Protein AF-A0A8J5WWV2-F1 (afdb_monomer_lite)

Secondary structure (DSSP, 8-state):
--SSHHHHHHHHHHHHHHHHHHHHHHTTHHHHHHHHHHHT-SSHHHHHHHHHHHHHHHHHHHHHHHHHHHHHHHHHTT--HHHHHHHHHHHHHHHHHHHHHHHHHHHHHHHHHHHHHHHHH-HHHHHHHHHHHHHHHHHHHHHHHHHTTTSTTHHHHHHHHHHHHHHHHHHHHHHHSSHHHHHHHHHHHHHHHHHHHHHHHHHHHHHHHHHTT-SS-SS-B-HHHHHHHHHHHTTTS-HHHHHHHHHHSPB-TTS-B-HHHHHHHHHHHTT-

Radius of gyration: 39.55 Å; chains: 1; bounding box: 89×41×116 Å

Sequence (272 aa):
MGSGDGMKELIEKLAAKIDDLKTSLDKLAPLARVAEQLATLPSEVVALQSSAFENQEQGFLQEMSQKDEKIKSIVSMGFPEDEAKMAITREEEEVKNAKVEHDRKEQLCNISQALVVLASASSVTKERKEFLKLVNKEIELYNTMLEKEGTKDEEEARRAYMAAREESDHAAKVVAGEKVSSALIERVDAMLHKLEKEIDDVDARIGNRWQLLDSDRDGKVTPEEVATSANYLKDTTGKDGVQELISNLSEDKEGKILVEVLVDSIYASETA

pLDDT: mean 71.09, std 13.38, range [38.66, 93.5]

InterPro domains:
  IPR002048 EF-hand domain [PS50222] (201-236)
  IPR015940 Ubiquitin-associated domain [PS50030] (66-98)
  IPR018247 EF-Hand 1, calcium-binding site [PS00018] (214-226)
  IPR044202 LETM1/MDM38-like [PTHR14009] (28-259)

Foldseek 3Di:
DPDPPVVVVVVVVVVVVVVVVVVVVVVCVVVVVVVVVVVPPPPVVVVVVVVVVVVVVVVVVVVVVVLVVQLVVVVVVVDDSVVSVVVVVVVVVVVVVVVVVVVVVVVVVVVVVVVVVCVVVPVCVVVVVVVVVVVVVLVVLVVQLVVCPPHPCNVVSVVVSVVVVVVVVVVCVVPPPDPVVVVVVVVVVVVVVVVVVVVVVVCVVCVVVVCQQVVVPPVFGALVSLVVSLVVCCVPDPPVVSVVVSVPFDADPVRTGDPVSVVVVVVVVVVD

Structure (mmCIF, N/CA/C/O backbone):
data_AF-A0A8J5WWV2-F1
#
_entry.id   AF-A0A8J5WWV2-F1
#
loop_
_atom_site.group_PDB
_atom_site.id
_atom_site.type_symbol
_atom_site.label_atom_id
_atom_site.label_alt_id
_atom_site.label_comp_id
_atom_site.label_asym_id
_atom_site.label_entity_id
_atom_site.label_seq_id
_atom_site.pdbx_PDB_ins_code
_atom_site.Cartn_x
_atom_site.Cartn_y
_atom_site.Cartn_z
_atom_site.occupancy
_atom_site.B_iso_or_equiv
_atom_site.auth_seq_id
_atom_site.auth_comp_id
_atom_site.auth_asym_id
_atom_site.auth_atom_id
_atom_site.pdbx_PDB_model_num
ATOM 1 N N . MET A 1 1 ? 1.537 -19.626 66.272 1.00 47.84 1 MET A N 1
ATOM 2 C CA . MET A 1 1 ? 2.803 -19.200 65.632 1.00 47.84 1 MET A CA 1
ATOM 3 C C . MET A 1 1 ? 2.718 -19.637 64.178 1.00 47.84 1 MET A C 1
ATOM 5 O O . MET A 1 1 ? 2.608 -20.832 63.971 1.00 47.84 1 MET A O 1
ATOM 9 N N . GLY A 1 2 ? 2.621 -18.735 63.196 1.00 52.44 2 GLY A N 1
ATOM 10 C CA . GLY A 1 2 ? 2.475 -19.189 61.798 1.00 52.44 2 GLY A CA 1
ATOM 11 C C . GLY A 1 2 ? 2.139 -18.143 60.733 1.00 52.44 2 GLY A C 1
ATOM 12 O O . GLY A 1 2 ? 2.134 -18.482 59.562 1.00 52.44 2 GLY A O 1
ATOM 13 N N . SER A 1 3 ? 1.885 -16.879 61.094 1.00 53.53 3 SER A N 1
ATOM 14 C CA . SER A 1 3 ? 1.546 -15.841 60.099 1.00 53.53 3 SER A CA 1
ATOM 15 C C . SER A 1 3 ? 2.720 -14.929 59.712 1.00 53.53 3 SER A C 1
ATOM 17 O O . SER A 1 3 ? 2.608 -14.166 58.761 1.00 53.53 3 SER A O 1
ATOM 19 N N . GLY A 1 4 ? 3.838 -14.985 60.447 1.00 54.53 4 GLY A N 1
ATOM 20 C CA . GLY A 1 4 ? 5.002 -14.116 60.222 1.00 54.53 4 GLY A CA 1
ATOM 21 C C . GLY A 1 4 ? 6.045 -14.675 59.251 1.00 54.53 4 GLY A C 1
ATOM 22 O O . GLY A 1 4 ? 6.832 -13.903 58.714 1.00 54.53 4 GLY A O 1
ATOM 23 N N . ASP A 1 5 ? 6.047 -15.989 59.010 1.00 58.38 5 ASP A N 1
ATOM 24 C CA . ASP A 1 5 ? 7.075 -16.659 58.198 1.00 58.38 5 ASP A CA 1
ATOM 25 C C . ASP A 1 5 ? 6.811 -16.511 56.694 1.00 58.38 5 ASP A C 1
ATOM 27 O O . ASP A 1 5 ? 7.701 -16.125 55.942 1.00 58.38 5 ASP A O 1
ATOM 31 N N . GLY A 1 6 ? 5.556 -16.676 56.259 1.00 69.00 6 GLY A N 1
ATOM 32 C CA . GLY A 1 6 ? 5.190 -16.507 54.847 1.00 69.00 6 GLY A CA 1
ATOM 33 C C . GLY A 1 6 ? 5.360 -15.070 54.339 1.00 69.00 6 GLY A C 1
ATOM 34 O O . GLY A 1 6 ? 5.701 -14.855 53.179 1.00 69.00 6 GLY A O 1
ATOM 35 N N . MET A 1 7 ? 5.185 -14.068 55.210 1.00 67.31 7 MET A N 1
ATOM 36 C CA . MET A 1 7 ? 5.410 -12.667 54.840 1.00 67.31 7 MET A CA 1
ATOM 37 C C . MET A 1 7 ? 6.904 -12.344 54.707 1.00 67.31 7 MET A C 1
ATOM 39 O O . MET A 1 7 ? 7.281 -11.595 53.810 1.00 67.31 7 MET A O 1
ATOM 43 N N . LYS A 1 8 ? 7.762 -12.949 55.541 1.00 74.31 8 LYS A N 1
ATOM 44 C CA . LYS A 1 8 ? 9.220 -12.837 55.395 1.00 74.31 8 LYS A CA 1
ATOM 45 C C . LYS A 1 8 ? 9.707 -13.487 54.103 1.00 74.31 8 LYS A C 1
ATOM 47 O O . LYS A 1 8 ? 10.479 -12.866 53.383 1.00 74.31 8 LYS A O 1
ATOM 52 N N . GLU A 1 9 ? 9.181 -14.660 53.763 1.00 81.94 9 GLU A N 1
ATOM 53 C CA . GLU A 1 9 ? 9.542 -15.366 52.529 1.00 81.94 9 GLU A CA 1
ATOM 54 C C . GLU A 1 9 ? 9.137 -14.582 51.266 1.00 81.94 9 GLU A C 1
ATOM 56 O O . GLU A 1 9 ? 9.873 -14.544 50.279 1.00 81.94 9 GLU A O 1
ATOM 61 N N . LEU A 1 10 ? 7.984 -13.904 51.291 1.00 82.00 10 LEU A N 1
ATOM 62 C CA . LEU A 1 10 ? 7.564 -13.031 50.192 1.00 82.00 10 LEU A CA 1
ATOM 63 C C . LEU A 1 10 ? 8.450 -11.790 50.062 1.00 82.00 10 LEU A C 1
ATOM 65 O O . LEU A 1 10 ? 8.790 -11.415 48.942 1.00 82.00 10 LEU A O 1
ATOM 69 N N . ILE A 1 11 ? 8.844 -11.175 51.180 1.00 82.44 11 ILE A N 1
ATOM 70 C CA . ILE A 1 11 ? 9.753 -10.020 51.183 1.00 82.44 11 ILE A CA 1
ATOM 71 C C . ILE A 1 11 ? 11.127 -10.422 50.636 1.00 82.44 11 ILE A C 1
ATOM 73 O O . ILE A 1 11 ? 11.695 -9.700 49.820 1.00 82.44 11 ILE A O 1
ATOM 77 N N . GLU A 1 12 ? 11.629 -11.597 51.013 1.00 86.94 12 GLU A N 1
ATOM 78 C CA . GLU A 1 12 ? 12.922 -12.111 50.558 1.00 86.94 12 GLU A CA 1
ATOM 79 C C . GLU A 1 12 ? 12.909 -12.460 49.060 1.00 86.94 12 GLU A C 1
ATOM 81 O O . GLU A 1 12 ? 13.817 -12.082 48.319 1.00 86.94 12 GLU A O 1
ATOM 86 N N . LYS A 1 13 ? 11.818 -13.060 48.560 1.00 87.00 13 LYS A N 1
ATOM 87 C CA . LYS A 1 13 ? 11.616 -13.290 47.116 1.00 87.00 13 LYS A CA 1
ATOM 88 C C . LYS A 1 13 ? 11.481 -11.991 46.322 1.00 87.00 13 LYS A C 1
ATOM 90 O O . LYS A 1 13 ? 11.915 -11.934 45.170 1.00 87.00 13 LYS A O 1
ATOM 95 N N . LEU A 1 14 ? 10.864 -10.960 46.902 1.00 85.00 14 LEU A N 1
ATOM 96 C CA . LEU A 1 14 ? 10.741 -9.656 46.254 1.00 85.00 14 LEU A CA 1
ATOM 97 C C . LEU A 1 14 ? 12.103 -8.956 46.176 1.00 85.00 14 LEU A C 1
ATOM 99 O O . LEU A 1 14 ? 12.444 -8.421 45.124 1.00 85.00 14 LEU A O 1
ATOM 103 N N . ALA A 1 15 ? 12.890 -9.016 47.253 1.00 86.50 15 ALA A N 1
ATOM 104 C CA . ALA A 1 15 ? 14.244 -8.473 47.300 1.00 86.50 15 ALA A CA 1
ATOM 105 C C . ALA A 1 15 ? 15.149 -9.136 46.249 1.00 86.50 15 ALA A C 1
ATOM 107 O O . ALA A 1 15 ? 15.772 -8.435 45.456 1.00 86.50 15 ALA A O 1
ATOM 108 N N . ALA A 1 16 ? 15.110 -10.469 46.144 1.00 88.31 16 ALA A N 1
ATOM 109 C CA . ALA A 1 16 ? 15.873 -11.206 45.136 1.00 88.31 16 ALA A CA 1
ATOM 110 C C . ALA A 1 16 ? 15.508 -10.798 43.695 1.00 88.31 16 ALA A C 1
ATOM 112 O O . ALA A 1 16 ? 16.384 -10.621 42.852 1.00 88.31 16 ALA A O 1
ATOM 113 N N . LYS A 1 17 ? 14.216 -10.583 43.404 1.00 88.25 17 LYS A N 1
ATOM 114 C CA . LYS A 1 17 ? 13.772 -10.110 42.080 1.00 88.25 17 LYS A CA 1
ATOM 115 C C . LYS A 1 17 ? 14.196 -8.673 41.779 1.00 88.25 17 LYS A C 1
ATOM 117 O O . LYS A 1 17 ? 14.433 -8.347 40.618 1.00 88.25 17 LYS A O 1
ATOM 122 N N . ILE A 1 18 ? 14.259 -7.813 42.794 1.00 87.56 18 ILE A N 1
ATOM 123 C CA . ILE A 1 18 ? 14.733 -6.432 42.646 1.00 87.56 18 ILE A CA 1
ATOM 124 C C . ILE A 1 18 ? 16.229 -6.424 42.327 1.00 87.56 18 ILE A C 1
ATOM 126 O O . ILE A 1 18 ? 16.643 -5.692 41.428 1.00 87.56 18 ILE A O 1
ATOM 130 N N . ASP A 1 19 ? 17.018 -7.272 42.987 1.00 87.50 19 ASP A N 1
ATOM 131 C CA . ASP A 1 19 ? 18.447 -7.407 42.697 1.00 87.50 19 ASP A CA 1
ATOM 132 C C . ASP A 1 19 ? 18.695 -7.979 41.291 1.00 87.50 19 ASP A C 1
ATOM 134 O O . ASP A 1 19 ? 19.521 -7.443 40.550 1.00 87.50 19 ASP A O 1
ATOM 138 N N . ASP A 1 20 ? 17.920 -8.972 40.848 1.00 87.69 20 ASP A N 1
ATOM 139 C CA . ASP A 1 20 ? 17.993 -9.504 39.475 1.00 87.69 20 ASP A CA 1
ATOM 140 C C . ASP A 1 20 ? 17.631 -8.450 38.413 1.00 87.69 20 ASP A C 1
ATOM 142 O O . ASP A 1 20 ? 18.279 -8.348 37.361 1.00 87.69 20 ASP A O 1
ATOM 146 N N . LEU A 1 21 ? 16.619 -7.622 38.691 1.00 78.69 21 LEU A N 1
ATOM 147 C CA . LEU A 1 21 ? 16.234 -6.505 37.827 1.00 78.69 21 LEU A CA 1
ATOM 148 C C . LEU A 1 21 ? 17.318 -5.431 37.775 1.00 78.69 21 LEU A C 1
ATOM 150 O O . LEU A 1 21 ? 17.626 -4.933 36.693 1.00 78.69 21 LEU A O 1
ATOM 154 N N . LYS A 1 22 ? 17.933 -5.105 38.913 1.00 82.19 22 LYS A N 1
ATOM 155 C CA . LYS A 1 22 ? 19.034 -4.141 38.993 1.00 82.19 22 LYS A CA 1
ATOM 156 C C . LYS A 1 22 ? 20.255 -4.632 38.217 1.00 82.19 22 LYS A C 1
ATOM 158 O O . LYS A 1 22 ? 20.802 -3.898 37.403 1.00 82.19 22 LYS A O 1
ATOM 163 N N . THR A 1 23 ? 20.585 -5.913 38.353 1.00 80.19 23 THR A N 1
ATOM 164 C CA . THR A 1 23 ? 21.673 -6.555 37.603 1.00 80.19 23 THR A CA 1
ATOM 165 C C . THR A 1 23 ? 21.387 -6.583 36.096 1.00 80.19 23 THR A C 1
ATOM 167 O O . THR A 1 23 ? 22.294 -6.450 35.277 1.00 80.19 23 THR A O 1
ATOM 170 N N . SER A 1 24 ? 20.121 -6.738 35.702 1.00 73.44 24 SER A N 1
ATOM 171 C CA . SER A 1 24 ? 19.700 -6.672 34.295 1.00 73.44 24 SER A CA 1
ATOM 172 C C . SER A 1 24 ? 19.711 -5.242 33.744 1.00 73.44 24 SER A C 1
ATOM 174 O O . SER A 1 24 ? 20.022 -5.048 32.571 1.00 73.44 24 SER A O 1
ATOM 176 N N . LEU A 1 25 ? 19.435 -4.241 34.582 1.00 75.75 25 LEU A N 1
ATOM 177 C CA . LEU A 1 25 ? 19.526 -2.824 34.234 1.00 75.75 25 LEU A CA 1
ATOM 178 C C . LEU A 1 25 ? 20.986 -2.374 34.069 1.00 75.75 25 LEU A C 1
ATOM 180 O O . LEU A 1 25 ? 21.306 -1.686 33.103 1.00 75.75 25 LEU A O 1
ATOM 184 N N . ASP A 1 26 ? 21.889 -2.840 34.933 1.00 76.06 26 ASP A N 1
ATOM 185 C CA . ASP A 1 26 ? 23.327 -2.562 34.825 1.00 76.06 26 ASP A CA 1
ATOM 186 C C . ASP A 1 26 ? 23.938 -3.186 33.554 1.00 76.06 26 ASP A C 1
ATOM 188 O O . ASP A 1 26 ? 24.829 -2.606 32.934 1.00 76.06 26 ASP A O 1
ATOM 192 N N . LYS A 1 27 ? 23.397 -4.318 33.079 1.00 72.81 27 LYS A N 1
ATOM 193 C CA . LYS A 1 27 ? 23.758 -4.916 31.776 1.00 72.81 27 LYS A CA 1
ATOM 194 C C . LYS A 1 27 ? 23.308 -4.082 30.569 1.00 72.81 27 LYS A C 1
ATOM 196 O O . LYS A 1 27 ? 23.820 -4.300 29.473 1.00 72.81 27 LYS A O 1
ATOM 201 N N . LEU A 1 28 ? 22.387 -3.132 30.751 1.00 64.56 28 LEU A N 1
ATOM 202 C CA . LEU A 1 28 ? 21.921 -2.204 29.711 1.00 64.56 28 LEU A CA 1
ATOM 203 C C . LEU A 1 28 ? 22.657 -0.853 29.738 1.00 64.56 28 LEU A C 1
ATOM 205 O O . LEU A 1 28 ? 22.535 -0.083 28.788 1.00 64.56 28 LEU A O 1
ATOM 209 N N . ALA A 1 29 ? 23.489 -0.586 30.753 1.00 66.62 29 ALA A N 1
ATOM 210 C CA . ALA A 1 29 ? 24.370 0.584 30.813 1.00 66.62 29 ALA A CA 1
ATOM 211 C C . ALA A 1 29 ? 25.202 0.856 29.533 1.00 66.62 29 ALA A C 1
ATOM 213 O O . ALA A 1 29 ? 25.327 2.026 29.158 1.00 66.62 29 ALA A O 1
ATOM 214 N N . PRO A 1 30 ? 25.741 -0.146 28.800 1.00 62.44 30 PRO A N 1
ATOM 215 C CA . PRO A 1 30 ? 26.469 0.124 27.557 1.00 62.44 30 PRO A CA 1
ATOM 216 C C . PRO A 1 30 ? 25.610 0.741 26.438 1.00 62.44 30 PRO A C 1
ATOM 218 O O . PRO A 1 30 ? 26.166 1.426 25.583 1.00 62.44 30 PRO A O 1
ATOM 221 N N . LEU A 1 31 ? 24.277 0.588 26.448 1.00 52.31 31 LEU A N 1
ATOM 222 C CA . LEU A 1 31 ? 23.396 1.190 25.431 1.00 52.31 31 LEU A CA 1
ATOM 223 C C . LEU A 1 31 ? 23.279 2.713 25.571 1.00 52.31 31 LEU A C 1
ATOM 225 O O . LEU A 1 31 ? 23.144 3.405 24.566 1.00 52.31 31 LEU A O 1
ATOM 229 N N . ALA A 1 32 ? 23.395 3.249 26.790 1.00 59.84 32 ALA A N 1
ATOM 230 C CA . ALA A 1 32 ? 23.425 4.696 27.014 1.00 59.84 32 ALA A CA 1
ATOM 231 C C . ALA A 1 32 ? 24.688 5.334 26.407 1.00 59.84 32 ALA A C 1
ATOM 233 O O . ALA A 1 32 ? 24.625 6.411 25.821 1.00 59.84 32 ALA A O 1
ATOM 234 N N . ARG A 1 33 ? 25.818 4.616 26.461 1.00 57.44 33 ARG A N 1
ATOM 235 C CA . ARG A 1 33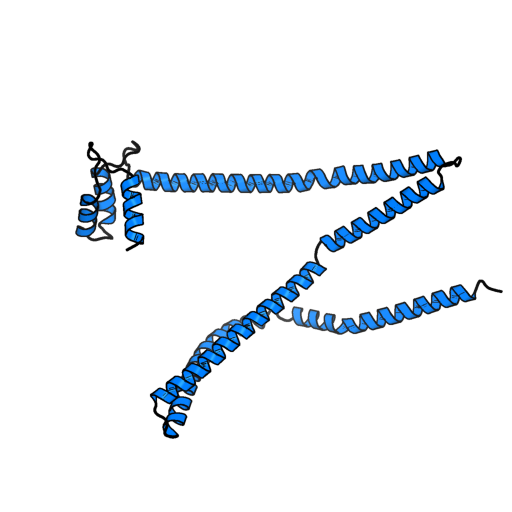 ? 27.088 5.031 25.849 1.00 57.44 33 ARG A CA 1
ATOM 236 C C . ARG A 1 33 ? 27.024 5.032 24.319 1.00 57.44 33 ARG A C 1
ATOM 238 O O . ARG A 1 33 ? 27.551 5.943 23.693 1.00 57.44 33 ARG A O 1
ATOM 245 N N . VAL A 1 34 ? 26.330 4.056 23.726 1.00 58.75 34 VAL A N 1
ATOM 246 C CA . VAL A 1 34 ? 26.085 4.000 22.272 1.00 58.75 34 VAL A CA 1
ATOM 247 C C . VAL A 1 34 ? 25.150 5.132 21.824 1.00 58.75 34 VAL A C 1
ATOM 249 O O . VAL A 1 34 ? 25.379 5.732 20.778 1.00 58.75 34 VAL A O 1
ATOM 252 N N . ALA A 1 35 ? 24.144 5.487 22.631 1.00 55.88 35 ALA A N 1
ATOM 253 C CA . ALA A 1 35 ? 23.255 6.617 22.351 1.00 55.88 35 ALA A CA 1
ATOM 254 C C . ALA A 1 35 ? 23.979 7.980 22.411 1.00 55.88 35 ALA A C 1
ATOM 256 O O . ALA A 1 35 ? 23.711 8.853 21.589 1.00 55.88 35 ALA A O 1
ATOM 257 N N . GLU A 1 36 ? 24.931 8.151 23.334 1.00 58.69 36 GLU A N 1
ATOM 258 C CA . GLU A 1 36 ? 25.749 9.368 23.452 1.00 58.69 36 GLU A CA 1
ATOM 259 C C . GLU A 1 36 ? 26.777 9.496 22.308 1.00 58.69 36 GLU A C 1
ATOM 261 O O . GLU A 1 36 ? 26.986 10.590 21.782 1.00 58.69 36 GLU A O 1
ATOM 266 N N . GLN A 1 37 ? 27.337 8.370 21.843 1.00 57.78 37 GLN A N 1
ATOM 267 C CA . GLN A 1 37 ? 28.206 8.314 20.657 1.00 57.78 37 GLN A CA 1
ATOM 268 C C . GLN A 1 37 ? 27.445 8.571 19.343 1.00 57.78 37 GLN A C 1
ATOM 270 O O . GLN A 1 37 ? 27.988 9.190 18.431 1.00 57.78 37 GLN A O 1
ATOM 275 N N . LEU A 1 38 ? 26.173 8.168 19.244 1.00 52.22 38 LEU A N 1
ATOM 276 C CA . LEU A 1 38 ? 25.317 8.467 18.086 1.00 52.22 38 LEU A CA 1
ATOM 277 C C . LEU A 1 38 ? 24.902 9.947 18.010 1.00 52.22 38 LEU A C 1
ATOM 279 O O . LEU A 1 38 ? 24.668 10.458 16.917 1.00 52.22 38 LEU A O 1
ATOM 283 N N . ALA A 1 39 ? 24.855 10.656 19.143 1.00 55.38 39 ALA A N 1
ATOM 284 C CA . ALA A 1 39 ? 24.520 12.081 19.197 1.00 55.38 39 ALA A CA 1
ATOM 285 C C . ALA A 1 39 ? 25.677 13.012 18.770 1.00 55.38 39 ALA A C 1
ATOM 287 O O . ALA A 1 39 ? 25.442 14.183 18.474 1.00 55.38 39 ALA A O 1
ATOM 288 N N . THR A 1 40 ? 26.918 12.509 18.712 1.00 54.38 40 THR A N 1
ATOM 289 C CA . THR A 1 40 ? 28.125 13.284 18.354 1.00 54.38 40 THR A CA 1
ATOM 290 C C . THR A 1 40 ? 28.546 13.164 16.881 1.00 54.38 40 THR A C 1
ATOM 292 O O . THR A 1 40 ? 29.473 13.848 16.455 1.00 54.38 40 THR A O 1
ATOM 295 N N . LEU A 1 41 ? 27.840 12.363 16.074 1.00 51.53 41 LEU A N 1
ATOM 296 C CA . LEU A 1 41 ? 28.169 12.074 14.670 1.00 51.53 41 LEU A CA 1
ATOM 297 C C . LEU A 1 41 ? 27.586 12.991 13.546 1.00 51.53 41 LEU A C 1
ATOM 299 O O . LEU A 1 41 ? 27.521 12.521 12.411 1.00 51.53 41 LEU A O 1
ATOM 303 N N . PRO A 1 42 ? 27.198 14.278 13.724 1.00 55.50 42 PRO A N 1
ATOM 304 C CA . PRO A 1 42 ? 26.762 15.092 12.571 1.00 55.50 42 PRO A CA 1
ATOM 305 C C . PRO A 1 42 ? 27.876 15.683 11.682 1.00 55.50 42 PRO A C 1
ATOM 307 O O . PRO A 1 42 ? 27.597 16.039 10.540 1.00 55.50 42 PRO A O 1
ATOM 310 N N . SER A 1 43 ? 29.118 15.836 12.164 1.00 46.94 43 SER A N 1
ATOM 311 C CA . SER A 1 43 ? 30.159 16.618 11.457 1.00 46.94 43 SER A CA 1
ATOM 312 C C . SER A 1 43 ? 31.227 15.807 10.706 1.00 46.94 43 SER A C 1
ATOM 314 O O . SER A 1 43 ? 31.878 16.358 9.823 1.00 46.94 43 SER A O 1
ATOM 316 N N . GLU A 1 44 ? 31.396 14.510 10.981 1.00 51.06 44 GLU A N 1
ATOM 317 C CA . GLU A 1 44 ? 32.352 13.648 10.249 1.00 51.06 44 GLU A CA 1
ATOM 318 C C . GLU A 1 44 ? 31.768 13.052 8.959 1.00 51.06 44 GLU A C 1
ATOM 320 O O . GLU A 1 44 ? 32.501 12.789 8.005 1.00 51.06 44 GLU A O 1
ATOM 325 N N . VAL A 1 45 ? 30.444 12.899 8.880 1.00 51.56 45 VAL A N 1
ATOM 326 C CA . VAL A 1 45 ? 29.771 12.251 7.739 1.00 51.56 45 VAL A CA 1
ATOM 327 C C . VAL A 1 45 ? 29.883 13.088 6.457 1.00 51.56 45 VAL A C 1
ATOM 329 O O . VAL A 1 45 ? 30.014 12.536 5.369 1.00 51.56 45 VAL A O 1
ATOM 332 N N . VAL A 1 46 ? 29.931 14.420 6.575 1.00 47.25 46 VAL A N 1
ATOM 333 C CA . VAL A 1 46 ? 30.076 15.328 5.422 1.00 47.25 46 VAL A CA 1
ATOM 334 C C . VAL A 1 46 ? 31.524 15.381 4.910 1.00 47.25 46 VAL A C 1
ATOM 336 O O . VAL A 1 46 ? 31.744 15.511 3.709 1.00 47.25 46 VAL A O 1
ATOM 339 N N . ALA A 1 47 ? 32.524 15.215 5.783 1.00 48.84 47 ALA A N 1
ATOM 340 C CA . ALA A 1 47 ? 33.935 15.184 5.381 1.00 48.84 47 ALA A CA 1
ATOM 341 C C . ALA A 1 47 ? 34.333 13.853 4.709 1.00 48.84 47 ALA A C 1
ATOM 343 O O . ALA A 1 47 ? 35.178 13.839 3.814 1.00 48.84 47 ALA A O 1
ATOM 344 N N . LEU A 1 48 ? 33.691 12.743 5.095 1.00 48.31 48 LEU A N 1
ATOM 345 C CA . LEU A 1 48 ? 33.911 11.421 4.496 1.00 48.31 48 LEU A CA 1
ATOM 346 C C . LEU A 1 48 ? 33.357 11.298 3.071 1.00 48.31 48 LEU A C 1
ATOM 348 O O . LEU A 1 48 ? 33.854 10.497 2.285 1.00 48.31 48 LEU A O 1
ATOM 352 N N . GLN A 1 49 ? 32.354 12.098 2.709 1.00 45.62 49 GLN A N 1
ATOM 353 C CA . GLN A 1 49 ? 31.711 11.998 1.399 1.00 45.62 49 GLN A CA 1
ATOM 354 C C . GLN A 1 49 ? 32.556 12.627 0.278 1.00 45.62 49 GLN A C 1
ATOM 356 O O . GLN A 1 49 ? 32.558 12.123 -0.844 1.00 45.62 49 GLN A O 1
ATOM 361 N N . SER A 1 50 ? 33.339 13.665 0.595 1.00 45.00 50 SER A N 1
ATOM 362 C CA . SER A 1 50 ? 34.295 14.264 -0.347 1.00 45.00 50 SER A CA 1
ATOM 363 C C . SER A 1 50 ? 35.561 13.416 -0.510 1.00 45.00 50 SER A C 1
ATOM 365 O O . SER A 1 50 ? 36.043 13.250 -1.627 1.00 45.00 50 SER A O 1
ATOM 367 N N . SER A 1 51 ? 36.074 12.811 0.569 1.00 43.81 51 SER A N 1
ATOM 368 C CA . SER A 1 51 ? 37.256 11.938 0.486 1.00 43.81 51 SER A CA 1
ATOM 369 C C . SER A 1 51 ? 36.949 10.570 -0.134 1.00 43.81 51 SER A C 1
ATOM 371 O O . SER A 1 51 ? 37.841 9.944 -0.702 1.00 43.81 51 SER A O 1
ATOM 373 N N . ALA A 1 52 ? 35.699 10.100 -0.087 1.00 46.47 52 ALA A N 1
ATOM 374 C CA . ALA A 1 52 ? 35.289 8.863 -0.753 1.00 46.47 52 ALA A CA 1
ATOM 375 C C . ALA A 1 52 ? 35.380 8.945 -2.290 1.00 46.47 52 ALA A C 1
ATOM 377 O O . ALA A 1 52 ? 35.717 7.947 -2.923 1.00 46.47 52 ALA A O 1
ATOM 378 N N . PHE A 1 53 ? 35.138 10.120 -2.886 1.00 41.66 53 PHE A N 1
ATOM 379 C CA . PHE A 1 53 ? 35.219 10.306 -4.341 1.00 41.66 53 PHE A CA 1
ATOM 380 C C . PHE A 1 53 ? 36.671 10.348 -4.848 1.00 41.66 53 PHE A C 1
ATOM 382 O O . PHE A 1 53 ? 36.988 9.695 -5.839 1.00 41.66 53 PHE A O 1
ATOM 389 N N . GLU A 1 54 ? 37.577 11.028 -4.136 1.00 49.00 54 GLU A N 1
ATOM 390 C CA . GLU A 1 54 ? 39.009 11.061 -4.490 1.00 49.00 54 GLU A CA 1
ATOM 391 C C . GLU A 1 54 ? 39.702 9.700 -4.260 1.00 49.00 54 GLU A C 1
ATOM 393 O O . GLU A 1 54 ? 40.574 9.299 -5.034 1.00 49.00 54 GLU A O 1
ATOM 398 N N . ASN A 1 55 ? 39.275 8.939 -3.243 1.00 54.44 55 ASN A N 1
ATOM 399 C CA . ASN A 1 55 ? 39.807 7.600 -2.963 1.00 54.44 55 ASN A CA 1
ATOM 400 C C . ASN A 1 55 ? 39.384 6.539 -3.997 1.00 54.44 55 ASN A C 1
ATOM 402 O O . ASN A 1 55 ? 40.091 5.546 -4.171 1.00 54.44 55 ASN A O 1
ATOM 406 N N . GLN A 1 56 ? 38.261 6.724 -4.701 1.00 52.22 56 GLN A N 1
ATOM 407 C CA . GLN A 1 56 ? 37.802 5.771 -5.718 1.00 52.22 56 GLN A CA 1
ATOM 408 C C . GLN A 1 56 ? 38.661 5.830 -6.993 1.00 52.22 56 GLN A C 1
ATOM 410 O O . GLN A 1 56 ? 38.992 4.789 -7.563 1.00 52.22 56 GLN A O 1
ATOM 415 N N . GLU A 1 57 ? 39.071 7.030 -7.414 1.00 50.84 57 GLU A N 1
ATOM 416 C CA . GLU A 1 57 ? 39.913 7.231 -8.600 1.00 50.84 57 GLU A CA 1
ATOM 417 C C . GLU A 1 57 ? 41.371 6.804 -8.346 1.00 50.84 57 GLU A C 1
ATOM 419 O O . GLU A 1 57 ? 41.978 6.127 -9.180 1.00 50.84 57 GLU A O 1
ATOM 424 N N . GLN A 1 58 ? 41.905 7.084 -7.148 1.00 50.94 58 GLN A N 1
ATOM 425 C CA . GLN A 1 58 ? 43.210 6.556 -6.723 1.00 50.94 58 GLN A CA 1
ATOM 426 C C . GLN A 1 58 ? 43.197 5.028 -6.577 1.00 50.94 58 GLN A C 1
ATOM 428 O O . GLN A 1 58 ? 44.158 4.368 -6.976 1.00 50.94 58 GLN A O 1
ATOM 433 N N . GLY A 1 59 ? 42.095 4.455 -6.078 1.00 54.19 59 GLY A N 1
ATOM 434 C CA . GLY A 1 59 ? 41.902 3.008 -5.993 1.00 54.19 59 GLY A CA 1
ATOM 435 C C . GLY A 1 59 ? 41.945 2.325 -7.360 1.00 54.19 59 GLY A C 1
ATOM 436 O O . GLY A 1 59 ? 42.639 1.325 -7.508 1.00 54.19 59 GLY A O 1
ATOM 437 N N . PHE A 1 60 ? 41.290 2.891 -8.380 1.00 52.66 60 PHE A N 1
ATOM 438 C CA . PHE A 1 60 ? 41.285 2.335 -9.740 1.00 52.66 60 PHE A CA 1
ATOM 439 C C . PHE A 1 60 ? 42.674 2.350 -10.397 1.00 52.66 60 PHE A C 1
ATOM 441 O O . PHE A 1 60 ? 43.090 1.357 -10.996 1.00 52.66 60 PHE A O 1
ATOM 448 N N . LEU A 1 61 ? 43.422 3.450 -10.252 1.00 56.75 61 LEU A N 1
ATOM 449 C CA . LEU A 1 61 ? 44.790 3.551 -10.774 1.00 56.75 61 LEU A C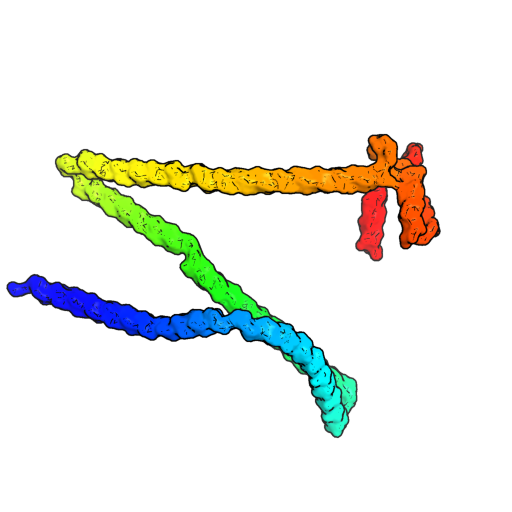A 1
ATOM 450 C C . LEU A 1 61 ? 45.748 2.592 -10.055 1.00 56.75 61 LEU A C 1
ATOM 452 O O . LEU A 1 61 ? 46.601 1.975 -10.694 1.00 56.75 61 LEU A O 1
ATOM 456 N N . GLN A 1 62 ? 45.583 2.418 -8.742 1.00 65.31 62 GLN A N 1
ATOM 457 C CA . GLN A 1 62 ? 46.366 1.465 -7.961 1.00 65.31 62 GLN A CA 1
ATOM 458 C C . GLN A 1 62 ? 46.012 0.011 -8.301 1.00 65.31 62 GLN A C 1
ATOM 460 O O . GLN A 1 62 ? 46.908 -0.825 -8.395 1.00 65.31 62 GLN A O 1
ATOM 465 N N . GLU A 1 63 ? 44.735 -0.291 -8.543 1.00 61.00 63 GLU A N 1
ATOM 466 C CA . GLU A 1 63 ? 44.270 -1.616 -8.957 1.00 61.00 63 GLU A CA 1
ATOM 467 C C . GLU A 1 63 ? 44.775 -1.971 -10.365 1.00 61.00 63 GLU A C 1
ATOM 469 O O . GLU A 1 63 ? 45.281 -3.072 -10.566 1.00 61.00 63 GLU A O 1
ATOM 474 N N . MET A 1 64 ? 44.731 -1.032 -11.323 1.00 59.59 64 MET A N 1
ATOM 475 C CA . MET A 1 64 ? 45.329 -1.218 -12.655 1.00 59.59 64 MET A CA 1
ATOM 476 C C . MET A 1 64 ? 46.846 -1.422 -12.576 1.00 59.59 64 MET A C 1
ATOM 478 O O . MET A 1 64 ? 47.373 -2.353 -13.181 1.00 59.59 64 MET A O 1
ATOM 482 N N . SER A 1 65 ? 47.541 -0.622 -11.763 1.00 67.00 65 SER A N 1
ATOM 483 C CA . SER A 1 65 ? 48.984 -0.770 -11.541 1.00 67.00 65 SER A CA 1
ATOM 484 C C . SER A 1 65 ? 49.340 -2.136 -10.938 1.00 67.00 65 SER A C 1
ATOM 486 O O . SER A 1 65 ? 50.315 -2.759 -11.352 1.00 67.00 65 SER A O 1
ATOM 488 N N . GLN A 1 66 ? 48.550 -2.635 -9.981 1.00 70.50 66 GLN A N 1
ATOM 489 C CA . GLN A 1 66 ? 48.758 -3.956 -9.378 1.00 70.50 66 GLN A CA 1
ATOM 490 C C . GLN A 1 66 ? 48.469 -5.104 -10.353 1.00 70.50 66 GLN A C 1
ATOM 492 O O . GLN A 1 66 ? 49.146 -6.133 -10.296 1.00 70.50 66 GLN A O 1
ATOM 497 N N . LYS A 1 67 ? 47.484 -4.951 -11.248 1.00 70.44 67 LYS A N 1
ATOM 498 C CA . LYS A 1 67 ? 47.187 -5.944 -12.293 1.00 70.44 67 LYS A CA 1
ATOM 499 C C . LYS A 1 67 ? 48.338 -6.060 -13.280 1.00 70.44 67 LYS A C 1
ATOM 501 O O . LYS A 1 67 ? 48.799 -7.171 -13.533 1.00 70.44 67 LYS A O 1
ATOM 506 N N . ASP A 1 68 ? 48.859 -4.934 -13.755 1.00 70.88 68 ASP A N 1
ATOM 507 C CA . ASP A 1 68 ? 49.986 -4.915 -14.689 1.00 70.88 68 ASP A CA 1
ATOM 508 C C . ASP A 1 68 ? 51.263 -5.497 -14.061 1.00 70.88 68 ASP A C 1
ATOM 510 O O . ASP A 1 68 ? 51.979 -6.269 -14.706 1.00 70.88 68 ASP A O 1
ATOM 514 N N . GLU A 1 69 ? 51.529 -5.214 -12.781 1.00 78.69 69 GLU A N 1
ATOM 515 C CA . GLU A 1 69 ? 52.648 -5.821 -12.047 1.00 78.69 69 GLU A CA 1
ATOM 516 C C . GLU A 1 69 ? 52.482 -7.336 -11.849 1.00 78.69 69 GLU A C 1
ATOM 518 O O . GLU A 1 69 ? 53.442 -8.089 -12.049 1.00 78.69 69 GLU A O 1
ATOM 523 N N . LYS A 1 70 ? 51.274 -7.807 -11.505 1.00 75.81 70 LYS A N 1
ATOM 524 C CA . LYS A 1 70 ? 50.977 -9.242 -11.357 1.00 75.81 70 LYS A CA 1
ATOM 525 C C . LYS A 1 70 ? 51.108 -9.988 -12.684 1.00 75.81 70 LYS A C 1
ATOM 527 O O . LYS A 1 70 ? 51.753 -11.037 -12.716 1.00 75.81 70 LYS A O 1
ATOM 532 N N . ILE A 1 71 ? 50.578 -9.434 -13.778 1.00 78.88 71 ILE A N 1
ATOM 533 C CA . ILE A 1 71 ? 50.735 -9.997 -15.129 1.00 78.88 71 ILE A CA 1
ATOM 534 C C . ILE A 1 71 ? 52.225 -10.103 -15.461 1.00 78.88 71 ILE A C 1
ATOM 536 O O . ILE A 1 71 ? 52.708 -11.172 -15.830 1.00 78.88 71 ILE A O 1
ATOM 540 N N . LYS A 1 72 ? 52.986 -9.022 -15.255 1.00 80.94 72 LYS A N 1
ATOM 541 C CA . LYS A 1 72 ? 54.423 -8.980 -15.548 1.00 80.94 72 LYS A CA 1
ATOM 542 C C . LYS A 1 72 ? 55.233 -9.978 -14.713 1.00 80.94 72 LYS A C 1
ATOM 544 O O . LYS A 1 72 ? 56.181 -10.569 -15.228 1.00 80.94 72 LYS A O 1
ATOM 549 N N . SER A 1 73 ? 54.861 -10.197 -13.451 1.00 80.25 73 SER A N 1
ATOM 550 C CA . SER A 1 73 ? 55.493 -11.191 -12.573 1.00 80.25 73 SER A CA 1
ATOM 551 C C . SER A 1 73 ? 55.245 -12.628 -13.046 1.00 80.25 73 SER A C 1
ATOM 553 O O . SER A 1 73 ? 56.189 -13.413 -13.130 1.00 80.25 73 SER A O 1
ATOM 555 N N . ILE A 1 74 ? 54.006 -12.959 -13.421 1.00 75.19 74 ILE A N 1
ATOM 556 C CA . ILE A 1 74 ? 53.636 -14.293 -13.921 1.00 75.19 74 ILE A CA 1
ATOM 557 C C . ILE A 1 74 ? 54.295 -14.567 -15.281 1.00 75.19 74 ILE A C 1
ATOM 559 O O . ILE A 1 74 ? 54.863 -15.639 -15.488 1.00 75.19 74 ILE A O 1
ATOM 563 N N . VAL A 1 75 ? 54.334 -13.571 -16.170 1.00 80.44 75 VAL A N 1
ATOM 564 C CA . VAL A 1 75 ? 55.052 -13.663 -17.453 1.00 80.44 75 VAL A CA 1
ATOM 565 C C . VAL A 1 75 ? 56.558 -13.843 -17.238 1.00 80.44 75 VAL A C 1
ATOM 567 O O . VAL A 1 75 ? 57.186 -14.678 -17.886 1.00 80.44 75 VAL A O 1
ATOM 570 N N . SER A 1 76 ? 57.148 -13.137 -16.266 1.00 81.25 76 SER A N 1
ATOM 571 C CA . SER A 1 76 ? 58.557 -13.314 -15.886 1.00 81.25 76 SER A CA 1
ATOM 572 C C . SER A 1 76 ? 58.863 -14.699 -15.303 1.00 81.25 76 SER A C 1
ATOM 574 O O . SER A 1 76 ? 60.023 -15.111 -15.329 1.00 81.25 76 SER A O 1
ATOM 576 N N . MET A 1 77 ? 57.864 -15.413 -14.776 1.00 78.00 77 MET A N 1
ATOM 577 C CA . MET A 1 77 ? 57.995 -16.800 -14.312 1.00 78.00 77 MET A CA 1
ATOM 578 C C . MET A 1 77 ? 57.899 -17.831 -15.451 1.00 78.00 77 MET A C 1
ATOM 580 O O . MET A 1 77 ? 58.027 -19.026 -15.194 1.00 78.00 77 MET A O 1
ATOM 584 N N . GLY A 1 78 ? 57.744 -17.386 -16.705 1.00 75.88 78 GLY A N 1
ATOM 585 C CA . GLY A 1 78 ? 57.771 -18.239 -17.897 1.00 75.88 78 GLY A CA 1
ATOM 586 C C . GLY A 1 78 ? 56.397 -18.666 -18.414 1.00 75.88 78 GLY A C 1
ATOM 587 O O . GLY A 1 78 ? 56.333 -19.526 -19.291 1.00 75.88 78 GLY A O 1
ATOM 588 N N . PHE A 1 79 ? 55.313 -18.083 -17.896 1.00 77.38 79 PHE A N 1
ATOM 589 C CA . PHE A 1 79 ? 53.956 -18.347 -18.376 1.00 77.38 79 PHE A CA 1
ATOM 590 C C . PHE A 1 79 ? 53.591 -17.443 -19.569 1.00 77.38 79 PHE A C 1
ATOM 592 O O . PHE A 1 79 ? 53.996 -16.276 -19.594 1.00 77.38 79 PHE A O 1
ATOM 599 N N . PRO A 1 80 ? 52.813 -17.940 -20.549 1.00 82.69 80 PRO A N 1
ATOM 600 C CA . PRO A 1 80 ? 52.295 -17.125 -21.643 1.00 82.69 80 PRO A CA 1
ATOM 601 C C . PRO A 1 80 ? 51.455 -15.953 -21.122 1.00 82.69 80 PRO A C 1
ATOM 603 O O . PRO A 1 80 ? 50.652 -16.107 -20.201 1.00 82.69 80 PRO A O 1
ATOM 606 N N . GLU A 1 81 ? 51.603 -14.782 -21.742 1.00 75.44 81 GLU A N 1
ATOM 607 C CA . GLU A 1 81 ? 50.892 -13.560 -21.341 1.00 75.44 81 GLU A CA 1
ATOM 608 C C . GLU A 1 81 ? 49.364 -13.719 -21.389 1.00 75.44 81 GLU A C 1
ATOM 610 O O . GLU A 1 81 ? 48.654 -13.206 -20.522 1.00 75.44 81 GLU A O 1
ATOM 615 N N . ASP A 1 82 ? 48.864 -14.503 -22.343 1.00 75.38 82 ASP A N 1
ATOM 616 C CA . ASP A 1 82 ? 47.436 -14.783 -22.501 1.00 75.38 82 ASP A CA 1
ATOM 617 C C . ASP A 1 82 ? 46.882 -15.658 -21.361 1.00 75.38 82 ASP A C 1
ATOM 619 O O . ASP A 1 82 ? 45.764 -15.436 -20.892 1.00 75.38 82 ASP A O 1
ATOM 623 N N . GLU A 1 83 ? 47.677 -16.603 -20.847 1.00 77.25 83 GLU A N 1
ATOM 624 C CA . GLU A 1 83 ? 47.303 -17.438 -19.695 1.00 77.25 83 GLU A CA 1
ATOM 625 C C . GLU A 1 83 ? 47.358 -16.644 -18.382 1.00 77.25 83 GLU A C 1
ATOM 627 O O . GLU A 1 83 ? 46.471 -16.781 -17.537 1.00 77.25 83 GLU A O 1
ATOM 632 N N . ALA A 1 84 ? 48.343 -15.752 -18.229 1.00 76.38 84 ALA A N 1
ATOM 633 C CA . ALA A 1 84 ? 48.456 -14.864 -17.071 1.00 76.38 84 ALA A CA 1
ATOM 634 C C . ALA A 1 84 ? 47.260 -13.899 -16.962 1.00 76.38 84 ALA A C 1
ATOM 636 O O . ALA A 1 84 ? 46.710 -13.703 -15.875 1.00 76.38 84 ALA A O 1
ATOM 637 N N . LYS A 1 85 ? 46.814 -13.337 -18.094 1.00 78.25 85 LYS A N 1
ATOM 638 C CA . LYS A 1 85 ? 45.622 -12.474 -18.168 1.00 78.25 85 LYS A CA 1
ATOM 639 C C . LYS A 1 85 ? 44.338 -13.239 -17.838 1.00 78.25 85 LYS A C 1
ATOM 641 O O . LYS A 1 85 ? 43.500 -12.730 -17.093 1.00 78.25 85 LYS A O 1
ATOM 646 N N . MET A 1 86 ? 44.184 -14.468 -18.336 1.00 76.56 86 MET A N 1
ATOM 647 C CA . MET A 1 86 ? 43.018 -15.306 -18.023 1.00 76.56 86 MET A CA 1
ATOM 648 C C . MET A 1 86 ? 42.951 -15.716 -16.544 1.00 76.56 86 MET A C 1
ATOM 650 O O . MET A 1 86 ? 41.872 -15.728 -15.957 1.00 76.56 86 MET A O 1
ATOM 654 N N . ALA A 1 87 ? 44.088 -16.016 -15.913 1.00 72.69 87 ALA A N 1
ATOM 655 C CA . ALA A 1 87 ? 44.118 -16.381 -14.497 1.00 72.69 87 ALA A CA 1
ATOM 656 C C . ALA A 1 87 ? 43.704 -15.214 -13.580 1.00 72.69 87 ALA A C 1
ATOM 658 O O . ALA A 1 87 ? 42.897 -15.401 -12.671 1.00 72.69 87 ALA A O 1
ATOM 659 N N . ILE A 1 88 ? 44.206 -14.006 -13.851 1.00 75.69 88 ILE A N 1
ATOM 660 C CA . ILE A 1 88 ? 43.908 -12.808 -13.049 1.00 75.69 88 ILE A CA 1
ATOM 661 C C . ILE A 1 88 ? 42.455 -12.359 -13.238 1.00 75.69 88 ILE A C 1
ATOM 663 O O . ILE A 1 88 ? 41.773 -12.051 -12.264 1.00 75.69 88 ILE A O 1
ATOM 667 N N . THR A 1 89 ? 41.943 -12.381 -14.471 1.00 75.62 89 THR A N 1
ATOM 668 C CA . THR A 1 89 ? 40.532 -12.047 -14.745 1.00 75.62 89 THR A CA 1
ATOM 669 C C . THR A 1 89 ? 39.567 -13.010 -14.056 1.00 75.62 89 THR A C 1
ATOM 671 O O . THR A 1 89 ? 38.567 -12.571 -13.490 1.00 75.62 89 THR A O 1
ATOM 674 N N . ARG A 1 90 ? 39.895 -14.305 -14.016 1.00 75.19 90 ARG A N 1
ATOM 675 C CA . ARG A 1 90 ? 39.119 -15.305 -13.278 1.00 75.19 90 ARG A CA 1
ATOM 676 C C . ARG A 1 90 ? 39.124 -15.054 -11.764 1.00 75.19 90 ARG A C 1
ATOM 678 O O . ARG A 1 90 ? 38.068 -15.113 -11.141 1.00 75.19 90 ARG A O 1
ATOM 685 N N . GLU A 1 91 ? 40.283 -14.756 -11.176 1.00 72.19 91 GLU A N 1
ATOM 686 C CA . GLU A 1 91 ? 40.397 -14.424 -9.747 1.00 72.19 91 GLU A CA 1
ATOM 687 C C . GLU A 1 91 ? 39.583 -13.160 -9.400 1.00 72.19 91 GLU A C 1
ATOM 689 O O . GLU A 1 91 ? 38.887 -13.113 -8.387 1.00 72.19 91 GLU A O 1
ATOM 694 N N . GLU A 1 92 ? 39.587 -12.154 -10.278 1.00 71.44 92 GLU A N 1
ATOM 695 C CA . GLU A 1 92 ? 38.780 -10.940 -10.117 1.00 71.44 92 GLU A CA 1
ATOM 696 C C . GLU A 1 92 ? 37.273 -11.191 -10.192 1.00 71.44 92 GLU A C 1
ATOM 698 O O . GLU A 1 92 ? 36.515 -10.595 -9.425 1.00 71.44 92 GLU A O 1
ATOM 703 N N . GLU A 1 93 ? 36.816 -12.042 -11.110 1.00 72.25 93 GLU A N 1
ATOM 704 C CA . GLU A 1 93 ? 35.406 -12.433 -11.188 1.00 72.25 93 GLU A CA 1
ATOM 705 C C . GLU A 1 93 ? 34.965 -13.201 -9.939 1.00 72.25 93 GLU A C 1
ATOM 707 O O . GLU A 1 93 ? 33.896 -12.926 -9.391 1.00 72.25 93 GLU A O 1
ATOM 712 N N . GLU A 1 94 ? 35.800 -14.111 -9.437 1.00 71.56 94 GLU A N 1
ATOM 713 C CA . GLU A 1 94 ? 35.531 -14.853 -8.203 1.00 71.56 94 GLU A CA 1
ATOM 714 C C . GLU A 1 94 ? 35.442 -13.906 -6.986 1.00 71.56 94 GLU A C 1
ATOM 716 O O . GLU A 1 94 ? 34.516 -14.026 -6.178 1.00 71.56 94 GLU A O 1
ATOM 721 N N . VAL A 1 95 ? 36.312 -12.893 -6.895 1.00 73.75 95 VAL A N 1
ATOM 722 C CA . VAL A 1 95 ? 36.262 -11.858 -5.843 1.00 73.75 95 VAL A CA 1
ATOM 723 C C . VAL A 1 95 ? 35.035 -10.948 -5.980 1.00 73.75 95 VAL A C 1
ATOM 725 O O . VAL A 1 95 ? 34.388 -10.638 -4.976 1.00 73.75 95 VAL A O 1
ATOM 728 N N . LYS A 1 96 ? 34.670 -10.533 -7.200 1.00 74.81 96 LYS A N 1
ATOM 729 C CA . LYS A 1 96 ? 33.459 -9.729 -7.453 1.00 74.81 96 LYS A CA 1
ATOM 730 C C . LYS A 1 96 ? 32.202 -10.491 -7.047 1.00 74.81 96 LYS A C 1
ATOM 732 O O . LYS A 1 96 ? 31.361 -9.937 -6.342 1.00 74.81 96 LYS A O 1
ATOM 737 N N . ASN A 1 97 ? 32.106 -11.765 -7.418 1.00 70.31 97 ASN A N 1
ATOM 738 C CA . ASN A 1 97 ? 30.984 -12.623 -7.047 1.00 70.31 97 ASN A CA 1
ATOM 739 C C . ASN A 1 97 ? 30.906 -12.826 -5.528 1.00 70.31 97 ASN A C 1
ATOM 741 O O . ASN A 1 97 ? 29.824 -12.722 -4.951 1.00 70.31 97 ASN A O 1
ATOM 745 N N . ALA A 1 98 ? 32.045 -13.033 -4.860 1.00 74.06 98 ALA A N 1
ATOM 746 C CA . ALA A 1 98 ? 32.099 -13.128 -3.403 1.00 74.06 98 ALA A CA 1
ATOM 747 C C . ALA A 1 98 ? 31.649 -11.828 -2.711 1.00 74.06 98 ALA A C 1
ATOM 749 O O . ALA A 1 98 ? 30.967 -11.883 -1.687 1.00 74.06 98 ALA A O 1
ATOM 750 N N . LYS A 1 99 ? 31.987 -10.662 -3.277 1.00 76.12 99 LYS A N 1
ATOM 751 C CA . LYS A 1 99 ? 31.556 -9.355 -2.766 1.00 76.12 99 LYS A CA 1
ATOM 752 C C . LYS A 1 99 ? 30.053 -9.132 -2.943 1.00 76.12 99 LYS A C 1
ATOM 754 O O . LYS A 1 99 ? 29.391 -8.741 -1.992 1.00 76.12 99 LYS A O 1
ATOM 759 N N . VAL A 1 100 ? 29.499 -9.472 -4.106 1.00 78.62 100 VAL A N 1
ATOM 760 C CA . VAL A 1 100 ? 28.048 -9.403 -4.361 1.00 78.62 100 VAL A CA 1
ATOM 761 C C . VAL A 1 100 ? 27.267 -10.307 -3.400 1.00 78.62 100 VAL A C 1
ATOM 763 O O . VAL A 1 100 ? 26.252 -9.892 -2.842 1.00 78.62 100 VAL A O 1
ATOM 766 N N . GLU A 1 101 ? 27.748 -11.529 -3.160 1.00 72.31 101 GLU A N 1
ATOM 767 C CA . GLU A 1 101 ? 27.147 -12.445 -2.182 1.00 72.31 101 GLU A CA 1
ATOM 768 C C . GLU A 1 101 ? 27.256 -11.917 -0.744 1.00 72.31 101 GLU A C 1
ATOM 770 O O . GLU A 1 101 ? 26.302 -12.016 0.034 1.00 72.31 101 GLU A O 1
ATOM 775 N N . HIS A 1 102 ? 28.392 -11.310 -0.386 1.00 75.56 102 HIS A N 1
ATOM 776 C CA . HIS A 1 102 ? 28.570 -10.664 0.912 1.00 75.56 102 HIS A CA 1
ATOM 777 C C . HIS A 1 102 ? 27.579 -9.506 1.107 1.00 75.56 102 HIS A C 1
ATOM 779 O O . HIS A 1 102 ? 26.867 -9.474 2.113 1.00 75.56 102 HIS A O 1
ATOM 785 N N . ASP A 1 103 ? 27.465 -8.612 0.126 1.00 83.75 103 ASP A N 1
ATOM 786 C CA . ASP A 1 103 ? 26.560 -7.460 0.165 1.00 83.75 103 ASP A CA 1
ATOM 787 C C . ASP A 1 103 ? 25.092 -7.912 0.238 1.00 83.75 103 ASP A C 1
ATOM 789 O O . ASP A 1 103 ? 24.298 -7.382 1.020 1.00 83.75 103 ASP A O 1
ATOM 793 N N . ARG A 1 104 ? 24.719 -8.967 -0.502 1.00 88.12 104 ARG A N 1
ATOM 794 C CA . ARG A 1 104 ? 23.385 -9.583 -0.419 1.00 88.12 104 ARG A CA 1
ATOM 795 C C . ARG A 1 104 ? 23.098 -10.127 0.981 1.00 88.12 104 ARG A C 1
ATOM 797 O O . ARG A 1 104 ? 21.991 -9.960 1.500 1.00 88.12 104 ARG A O 1
ATOM 804 N N . LYS A 1 105 ? 24.074 -10.788 1.604 1.00 84.88 105 LYS A N 1
ATOM 805 C CA . LYS A 1 105 ? 23.946 -11.320 2.966 1.00 84.88 105 LYS A CA 1
ATOM 806 C C . LYS A 1 105 ? 23.807 -10.200 3.998 1.00 84.88 105 LYS A C 1
ATOM 808 O O . LYS A 1 105 ? 23.009 -10.329 4.926 1.00 84.88 105 LYS A O 1
ATOM 813 N N . GLU A 1 106 ? 24.537 -9.105 3.825 1.00 87.75 106 GLU A N 1
ATOM 814 C CA . GLU A 1 106 ? 24.422 -7.913 4.663 1.00 87.75 106 GLU A CA 1
ATOM 815 C C . GLU A 1 106 ? 23.035 -7.266 4.531 1.00 87.75 106 GLU A C 1
ATOM 817 O O . GLU A 1 106 ? 22.379 -7.005 5.540 1.00 87.75 106 GLU A O 1
ATOM 822 N N . GLN A 1 107 ? 22.514 -7.121 3.307 1.00 88.50 107 GLN A N 1
ATOM 823 C CA . GLN A 1 107 ? 21.146 -6.645 3.072 1.00 88.50 107 GLN A CA 1
ATOM 824 C C . GLN A 1 107 ? 20.098 -7.530 3.759 1.00 88.50 107 GLN A C 1
ATOM 826 O O . GLN A 1 107 ? 19.199 -7.017 4.425 1.00 88.50 107 GLN A O 1
ATOM 831 N N . LEU A 1 108 ? 20.222 -8.856 3.654 1.00 86.06 108 LEU A N 1
ATOM 832 C CA . LEU A 1 108 ? 19.326 -9.791 4.342 1.00 86.06 108 LEU A CA 1
ATOM 833 C C . LEU A 1 108 ? 19.421 -9.661 5.869 1.00 86.06 108 LEU A C 1
ATOM 835 O O . LEU A 1 108 ? 18.395 -9.716 6.549 1.00 86.06 108 LEU A O 1
ATOM 839 N N . CYS A 1 109 ? 20.624 -9.443 6.410 1.00 84.88 109 CYS A N 1
ATOM 840 C CA . CYS A 1 109 ? 20.828 -9.176 7.834 1.00 84.88 109 CYS A CA 1
ATOM 841 C C . CYS A 1 109 ? 20.088 -7.901 8.263 1.00 84.88 109 CYS A C 1
ATOM 843 O O . CYS A 1 109 ? 19.301 -7.937 9.211 1.00 84.88 109 CYS A O 1
ATOM 845 N N . ASN A 1 110 ? 20.238 -6.814 7.506 1.00 90.06 110 ASN A N 1
ATOM 846 C CA . ASN A 1 110 ? 19.589 -5.534 7.787 1.00 90.06 110 ASN A CA 1
ATOM 847 C C . ASN A 1 110 ? 18.059 -5.637 7.716 1.00 90.06 110 ASN A C 1
ATOM 849 O O . ASN A 1 110 ? 17.363 -5.156 8.610 1.00 90.06 110 ASN A O 1
ATOM 853 N N . ILE A 1 111 ? 17.524 -6.325 6.700 1.00 87.56 111 ILE A N 1
ATOM 854 C CA . ILE A 1 111 ? 16.082 -6.587 6.572 1.00 87.56 111 ILE A CA 1
ATOM 855 C C . ILE A 1 111 ? 15.586 -7.412 7.762 1.00 87.56 111 ILE A C 1
ATOM 857 O O . ILE A 1 111 ? 14.553 -7.088 8.348 1.00 87.56 111 ILE A O 1
ATOM 861 N N . SER A 1 112 ? 16.322 -8.454 8.157 1.00 87.00 112 SER A N 1
ATOM 862 C CA . SER A 1 112 ? 15.937 -9.291 9.296 1.00 87.00 112 SER A CA 1
ATOM 863 C C . SER A 1 112 ? 15.922 -8.504 10.613 1.00 87.00 112 SER A C 1
ATOM 865 O O . SER A 1 112 ? 14.980 -8.636 11.394 1.00 87.00 112 SER A O 1
ATOM 867 N N . GLN A 1 113 ? 16.896 -7.616 10.835 1.00 86.62 113 GLN A N 1
ATOM 868 C CA . GLN A 1 113 ? 16.940 -6.738 12.005 1.00 86.62 113 GLN A CA 1
ATOM 869 C C . GLN A 1 113 ? 15.794 -5.724 11.998 1.00 86.62 113 GLN A C 1
ATOM 871 O O . GLN A 1 113 ? 15.110 -5.568 13.010 1.00 86.62 113 GLN A O 1
ATOM 876 N N . ALA A 1 114 ? 15.531 -5.081 10.857 1.00 84.56 114 ALA A N 1
ATOM 877 C CA . ALA A 1 114 ? 14.412 -4.158 10.704 1.00 84.56 114 ALA A CA 1
ATOM 878 C C . ALA A 1 114 ? 13.070 -4.858 10.958 1.00 84.56 114 ALA A C 1
ATOM 880 O O . ALA A 1 114 ? 12.220 -4.313 11.657 1.00 84.56 114 ALA A O 1
ATOM 881 N N . LEU A 1 115 ? 12.897 -6.091 10.472 1.00 77.81 115 LEU A N 1
ATOM 882 C CA . LEU A 1 115 ? 11.705 -6.897 10.727 1.00 77.81 115 LEU A CA 1
ATOM 883 C C . LEU A 1 115 ? 11.541 -7.232 12.216 1.00 77.81 115 LEU A C 1
ATOM 885 O O . LEU A 1 115 ? 10.427 -7.162 12.725 1.00 77.81 115 LEU A O 1
ATOM 889 N N . VAL A 1 116 ? 12.622 -7.547 12.936 1.00 81.88 116 VAL A N 1
ATOM 890 C CA . VAL A 1 116 ? 12.583 -7.785 14.393 1.00 81.88 116 VAL A CA 1
ATOM 891 C C . VAL A 1 116 ? 12.206 -6.513 15.152 1.00 81.88 116 VAL A C 1
ATOM 893 O O . VAL A 1 116 ? 11.367 -6.565 16.056 1.00 81.88 116 VAL A O 1
ATOM 896 N N . VAL A 1 117 ? 12.777 -5.364 14.777 1.00 82.88 117 VAL A N 1
ATOM 897 C CA . VAL A 1 117 ? 12.440 -4.062 15.373 1.00 82.88 117 VAL A CA 1
ATOM 898 C C . VAL A 1 117 ? 10.987 -3.699 15.082 1.00 82.88 117 VAL A C 1
ATOM 900 O O . VAL A 1 117 ? 10.269 -3.323 16.002 1.00 82.88 117 VAL A O 1
ATOM 903 N N . LEU A 1 118 ? 10.518 -3.871 13.845 1.00 73.62 118 LEU A N 1
ATOM 904 C CA . LEU A 1 118 ? 9.130 -3.623 13.451 1.00 73.62 118 LEU A CA 1
ATOM 905 C C . LEU A 1 118 ? 8.157 -4.585 14.128 1.00 73.62 118 LEU A C 1
ATOM 907 O O . LEU A 1 118 ? 7.1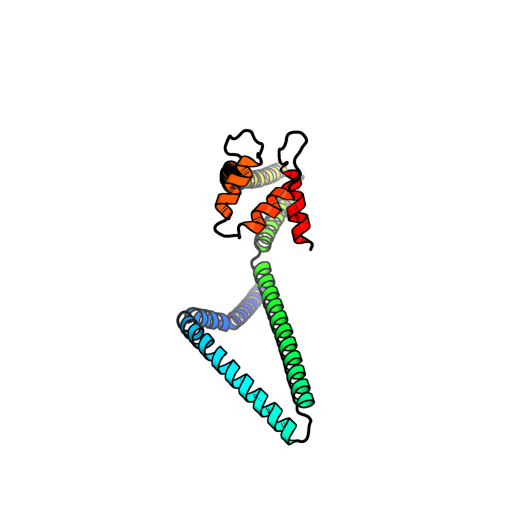07 -4.150 14.578 1.00 73.62 118 LEU A O 1
ATOM 911 N N . ALA A 1 119 ? 8.494 -5.867 14.262 1.00 74.69 119 ALA A N 1
ATOM 912 C CA . ALA A 1 119 ? 7.683 -6.827 15.007 1.00 74.69 119 ALA A CA 1
ATOM 913 C C . ALA A 1 119 ? 7.602 -6.449 16.495 1.00 74.69 119 ALA A C 1
ATOM 915 O O . ALA A 1 119 ? 6.536 -6.550 17.100 1.00 74.69 119 ALA A O 1
ATOM 916 N N . SER A 1 120 ? 8.705 -5.951 17.063 1.00 71.19 120 SER A N 1
ATOM 917 C CA . SER A 1 120 ? 8.775 -5.470 18.450 1.00 71.19 120 SER A CA 1
ATOM 918 C C . SER A 1 120 ? 8.042 -4.138 18.653 1.00 71.19 120 SER A C 1
ATOM 920 O O . SER A 1 120 ? 7.443 -3.909 19.701 1.00 71.19 120 SER A O 1
ATOM 922 N N . ALA A 1 121 ? 8.060 -3.264 17.647 1.00 69.25 121 ALA A N 1
ATOM 923 C CA . ALA A 1 121 ? 7.368 -1.978 17.636 1.00 69.25 121 ALA A CA 1
ATOM 924 C C . ALA A 1 121 ? 5.917 -2.078 17.132 1.00 69.25 121 ALA A C 1
ATOM 926 O O . ALA A 1 121 ? 5.176 -1.098 17.213 1.00 69.25 121 ALA A O 1
ATOM 927 N N . SER A 1 122 ? 5.509 -3.242 16.615 1.00 71.25 122 SER A N 1
ATOM 928 C CA . SER A 1 122 ? 4.219 -3.458 15.969 1.00 71.25 122 SER A CA 1
ATOM 929 C C . SER A 1 122 ? 3.084 -3.099 16.920 1.00 71.25 122 SER A C 1
ATOM 931 O O . SER A 1 122 ? 2.987 -3.650 18.024 1.00 71.25 122 SER A O 1
ATOM 933 N N . SER A 1 123 ? 2.204 -2.204 16.458 1.00 58.03 123 SER A N 1
ATOM 934 C CA . SER A 1 123 ? 0.964 -1.798 17.139 1.00 58.03 123 SER A CA 1
ATOM 935 C C . SER A 1 123 ? 0.149 -3.008 17.604 1.00 58.03 123 SER A C 1
ATOM 937 O O . SER A 1 123 ?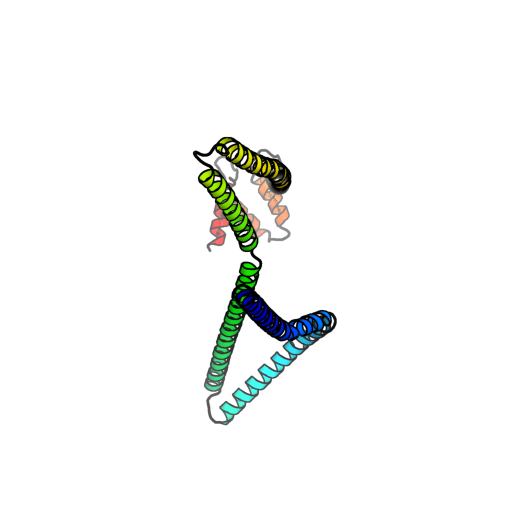 -0.431 -2.988 18.688 1.00 58.03 123 SER A O 1
ATOM 939 N N . VAL A 1 124 ? 0.243 -4.122 16.867 1.00 68.56 124 VAL A N 1
ATOM 940 C CA . VAL A 1 124 ? -0.422 -5.395 17.167 1.00 68.56 124 VAL A CA 1
ATOM 941 C C . VAL A 1 124 ? -0.037 -5.945 18.544 1.00 68.56 124 VAL A C 1
ATOM 943 O O . VAL A 1 124 ? -0.861 -6.573 19.197 1.00 68.56 124 VAL A O 1
ATOM 946 N N . THR A 1 125 ? 1.180 -5.711 19.049 1.00 70.69 125 THR A N 1
ATOM 947 C CA . THR A 1 125 ? 1.563 -6.173 20.400 1.00 70.69 125 THR A CA 1
ATOM 948 C C . THR A 1 125 ? 0.916 -5.343 21.509 1.00 70.69 125 THR A C 1
ATOM 950 O O . THR A 1 125 ? 0.495 -5.902 22.527 1.00 70.69 125 THR A O 1
ATOM 953 N N . LYS A 1 126 ? 0.791 -4.024 21.311 1.00 79.00 126 LYS A N 1
ATOM 954 C CA . LYS A 1 126 ? 0.100 -3.119 22.240 1.00 79.00 126 LYS A CA 1
ATOM 955 C C . LYS A 1 126 ? -1.399 -3.394 22.234 1.00 79.00 126 LYS A C 1
ATOM 957 O O . LYS A 1 126 ? -1.959 -3.652 23.294 1.00 79.00 126 LYS A O 1
ATOM 962 N N . GLU A 1 127 ? -1.998 -3.467 21.051 1.00 80.31 127 GLU A N 1
ATOM 963 C CA . GLU A 1 127 ? -3.408 -3.813 20.860 1.00 80.31 127 GLU A CA 1
ATOM 964 C C . GLU A 1 127 ? -3.723 -5.197 21.432 1.00 80.31 127 GLU A C 1
ATOM 966 O O . GLU A 1 127 ? -4.682 -5.349 22.179 1.00 80.31 127 GLU A O 1
ATOM 971 N N . ARG A 1 128 ? -2.869 -6.204 21.201 1.00 84.75 128 ARG A N 1
ATOM 972 C CA . ARG A 1 128 ? -3.034 -7.539 21.799 1.00 84.75 128 ARG A CA 1
ATOM 973 C C . ARG A 1 128 ? -2.973 -7.495 23.324 1.00 84.75 128 ARG A C 1
ATOM 975 O O . ARG A 1 128 ? -3.740 -8.194 23.977 1.00 84.75 128 ARG A O 1
ATOM 982 N N . LYS A 1 129 ? -2.082 -6.690 23.910 1.00 83.12 129 LYS A N 1
ATOM 983 C CA . LYS A 1 129 ? -1.986 -6.519 25.369 1.00 83.12 129 LYS A CA 1
ATOM 984 C C . LYS A 1 129 ? -3.222 -5.824 25.940 1.00 83.12 129 LYS A C 1
ATOM 986 O O . LYS A 1 129 ? -3.685 -6.209 27.011 1.00 83.12 129 LYS A O 1
ATOM 991 N N . GLU A 1 130 ? -3.742 -4.812 25.257 1.00 84.56 130 GLU A N 1
ATOM 992 C CA . GLU A 1 130 ? -4.969 -4.111 25.648 1.00 84.56 130 GLU A CA 1
ATOM 993 C C . GLU A 1 130 ? -6.200 -5.004 25.498 1.00 84.56 130 GLU A C 1
ATOM 995 O O . GLU A 1 130 ? -6.998 -5.095 26.428 1.00 84.56 130 GLU A O 1
ATOM 1000 N N . PHE A 1 131 ? -6.282 -5.768 24.410 1.00 86.50 131 PHE A N 1
ATOM 1001 C CA . PHE A 1 131 ? -7.302 -6.788 24.202 1.00 86.50 131 PHE A CA 1
ATOM 1002 C C . PHE A 1 131 ? -7.272 -7.851 25.305 1.00 86.50 131 PHE A C 1
ATOM 1004 O O . PHE A 1 131 ? -8.302 -8.132 25.902 1.00 86.50 131 PHE A O 1
ATOM 1011 N N . LEU A 1 132 ? -6.099 -8.394 25.657 1.00 87.38 132 LEU A N 1
ATOM 1012 C CA . LEU A 1 132 ? -5.971 -9.363 26.756 1.00 87.38 132 LEU A CA 1
ATOM 1013 C C . LEU A 1 132 ? -6.406 -8.785 28.110 1.00 87.38 132 LEU A C 1
ATOM 1015 O O . LEU A 1 132 ? -7.049 -9.482 28.890 1.00 87.38 132 LEU A O 1
ATOM 1019 N N . LYS A 1 133 ? -6.088 -7.515 28.395 1.00 88.19 133 LYS A N 1
ATOM 1020 C CA . LYS A 1 133 ? -6.586 -6.837 29.604 1.00 88.19 133 LYS A CA 1
ATOM 1021 C C . LYS A 1 133 ? -8.109 -6.715 29.593 1.00 88.19 133 LYS A C 1
ATOM 1023 O O . LYS A 1 133 ? -8.732 -6.949 30.624 1.00 88.19 133 LYS A O 1
ATOM 1028 N N . LEU A 1 134 ? -8.693 -6.360 28.450 1.00 87.75 134 LEU A N 1
ATOM 1029 C CA . LEU A 1 134 ? -10.139 -6.227 28.294 1.00 87.75 134 LEU A CA 1
ATOM 1030 C C . LEU A 1 134 ? -10.846 -7.582 28.433 1.00 87.75 134 LEU A C 1
ATOM 1032 O O . LEU A 1 134 ? -11.830 -7.678 29.155 1.00 87.75 134 LEU A O 1
ATOM 1036 N N . VAL A 1 135 ? -10.297 -8.636 27.824 1.00 90.44 135 VAL A N 1
ATOM 1037 C CA . VAL A 1 135 ? -10.793 -10.015 27.944 1.00 90.44 135 VAL A CA 1
ATOM 1038 C C . VAL A 1 135 ? -10.740 -10.495 29.392 1.00 90.44 135 VAL A C 1
ATOM 1040 O O . VAL A 1 135 ? -11.724 -11.036 29.881 1.00 90.44 135 VAL A O 1
ATOM 1043 N N . ASN A 1 136 ? -9.638 -10.261 30.110 1.00 90.69 136 ASN A N 1
ATOM 1044 C CA . ASN A 1 136 ? -9.553 -10.631 31.524 1.00 90.69 136 ASN A CA 1
ATOM 1045 C C . ASN A 1 136 ? -10.581 -9.873 32.374 1.00 90.69 136 ASN A C 1
ATOM 1047 O O . ASN A 1 136 ? -11.232 -10.484 33.214 1.00 90.69 136 ASN A O 1
ATOM 1051 N N . LYS A 1 137 ? -10.779 -8.573 32.112 1.00 89.56 137 LYS A N 1
ATOM 1052 C CA . LYS A 1 137 ? -11.806 -7.768 32.789 1.00 89.56 137 LYS A CA 1
ATOM 1053 C C . LYS A 1 137 ? -13.222 -8.299 32.515 1.00 89.56 137 LYS A C 1
ATOM 1055 O O . LYS A 1 137 ? -14.027 -8.362 33.437 1.00 89.56 137 LYS A O 1
ATOM 1060 N N . GLU A 1 138 ? -13.521 -8.709 31.281 1.00 85.25 138 GLU A N 1
ATOM 1061 C CA . GLU A 1 138 ? -14.810 -9.325 30.919 1.00 85.25 138 GLU A CA 1
ATOM 1062 C C . GLU A 1 138 ? -15.005 -10.678 31.623 1.00 85.25 138 GLU A C 1
ATOM 1064 O O . GLU A 1 138 ? -16.087 -10.948 32.139 1.00 85.25 138 GLU A O 1
ATOM 1069 N N . ILE A 1 139 ? -13.957 -11.507 31.701 1.00 89.88 139 ILE A N 1
ATOM 1070 C CA . ILE A 1 139 ? -13.989 -12.788 32.424 1.00 89.88 139 ILE A CA 1
ATOM 1071 C C . ILE A 1 139 ? -14.241 -12.560 33.920 1.00 89.88 139 ILE A C 1
ATOM 1073 O O . ILE A 1 139 ? -15.064 -13.254 34.509 1.00 89.88 139 ILE A O 1
ATOM 1077 N N . GLU A 1 140 ? -13.574 -11.584 34.541 1.00 88.94 140 GLU A N 1
ATOM 1078 C CA . GLU A 1 140 ? -13.784 -11.223 35.951 1.00 88.94 140 GLU A CA 1
ATOM 1079 C C . GLU A 1 140 ? -15.219 -10.742 36.213 1.00 88.94 140 GLU A C 1
ATOM 1081 O O . GLU A 1 140 ? -15.865 -11.195 37.162 1.00 88.94 140 GLU A O 1
ATOM 1086 N N . LEU A 1 141 ? -15.745 -9.870 35.348 1.00 86.38 141 LEU A N 1
ATOM 1087 C CA . LEU A 1 141 ? -17.123 -9.379 35.417 1.00 86.38 141 LEU A CA 1
ATOM 1088 C C . LEU A 1 141 ? -18.143 -10.518 35.258 1.00 86.38 141 LEU A C 1
ATOM 1090 O O . LEU A 1 141 ? -19.108 -10.592 36.020 1.00 86.38 141 LEU A O 1
ATOM 1094 N N . TYR A 1 142 ? -17.910 -11.431 34.314 1.00 86.00 142 TYR A N 1
ATOM 1095 C CA . TYR A 1 142 ? -18.772 -12.589 34.083 1.00 86.00 142 TYR A CA 1
ATOM 1096 C C . TYR A 1 142 ? -18.731 -13.589 35.247 1.00 86.00 142 TYR A C 1
ATOM 1098 O O . TYR A 1 142 ? -19.780 -14.040 35.705 1.00 86.00 142 TYR A O 1
ATOM 1106 N N . ASN A 1 143 ? -17.544 -13.880 35.787 1.00 89.56 143 ASN A N 1
ATOM 1107 C CA . ASN A 1 143 ? -17.388 -14.741 36.961 1.00 89.56 143 ASN A CA 1
ATOM 1108 C C . ASN A 1 143 ? -18.091 -14.146 38.187 1.00 89.56 143 ASN A C 1
ATOM 1110 O O . ASN A 1 143 ? -18.791 -14.864 38.889 1.00 89.56 143 ASN A O 1
ATOM 1114 N N . THR A 1 144 ? -17.987 -12.831 38.400 1.00 85.38 144 THR A N 1
ATOM 1115 C CA . THR A 1 144 ? -18.674 -12.142 39.506 1.00 85.38 144 THR A CA 1
ATOM 1116 C C . THR A 1 144 ? -20.197 -12.247 39.378 1.00 85.38 144 THR A C 1
ATOM 1118 O O . THR A 1 144 ? -20.893 -12.462 40.369 1.00 85.38 144 THR A O 1
ATOM 1121 N N . MET A 1 145 ? -20.732 -12.121 38.158 1.00 85.69 145 MET A N 1
ATOM 1122 C CA . MET A 1 145 ? -22.160 -12.318 37.896 1.00 85.69 145 MET A CA 1
ATOM 1123 C C . MET A 1 145 ? -22.587 -13.768 38.171 1.00 85.69 145 MET A C 1
ATOM 1125 O O . MET A 1 145 ? -23.602 -13.983 38.832 1.00 85.69 145 MET A O 1
ATOM 1129 N N . LEU A 1 146 ? -21.808 -14.748 37.704 1.00 83.31 146 LEU A N 1
ATOM 1130 C CA . LEU A 1 146 ? -22.077 -16.175 37.910 1.00 83.31 146 LEU A CA 1
ATOM 1131 C C . LEU A 1 146 ? -22.002 -16.592 39.384 1.00 83.31 146 LEU A C 1
ATOM 1133 O O . LEU A 1 146 ? -22.844 -17.351 39.849 1.00 83.31 146 LEU A O 1
ATOM 1137 N N . GLU A 1 147 ? -21.029 -16.086 40.144 1.00 85.50 147 GLU A N 1
ATOM 1138 C CA . GLU A 1 147 ? -20.886 -16.376 41.579 1.00 85.50 147 GLU A CA 1
ATOM 1139 C C . GLU A 1 147 ? -22.091 -15.899 42.403 1.00 85.50 147 GLU A C 1
ATOM 1141 O O . GLU A 1 147 ? -22.366 -16.431 43.481 1.00 85.50 147 GLU A O 1
ATOM 1146 N N . LYS A 1 148 ? -22.806 -14.887 41.904 1.00 83.38 148 LYS A N 1
ATOM 1147 C CA . LYS A 1 148 ? -23.974 -14.288 42.557 1.00 83.38 148 LYS A CA 1
ATOM 1148 C C . LYS A 1 148 ? -25.309 -14.820 42.031 1.00 83.38 148 LYS A C 1
ATOM 1150 O O . LYS A 1 148 ? -26.349 -14.470 42.592 1.00 83.38 148 LYS A O 1
ATOM 1155 N N . GLU A 1 149 ? -25.301 -15.684 41.019 1.00 76.19 149 GLU A N 1
ATOM 1156 C CA . GLU A 1 149 ? -26.503 -16.279 40.434 1.00 76.19 149 GLU A CA 1
ATOM 1157 C C . GLU A 1 149 ? -27.201 -17.229 41.428 1.00 76.19 149 GLU A C 1
ATOM 1159 O O . GLU A 1 149 ? -26.568 -18.066 42.072 1.00 76.19 149 GLU A O 1
ATOM 1164 N N . GLY A 1 150 ? -28.516 -17.069 41.617 1.00 72.12 150 GLY A N 1
ATOM 1165 C CA . GLY A 1 150 ? -29.291 -17.817 42.614 1.00 72.12 150 GLY A CA 1
ATOM 1166 C C . GLY A 1 150 ? -29.203 -17.275 44.048 1.00 72.12 150 GLY A C 1
ATOM 1167 O O . GLY A 1 150 ? -29.809 -17.847 44.959 1.00 72.12 150 GLY A O 1
ATOM 1168 N N . THR A 1 151 ? -28.487 -16.168 44.272 1.00 77.88 151 THR A N 1
ATOM 1169 C CA . THR A 1 151 ? -28.460 -15.446 45.556 1.00 77.88 151 THR A CA 1
ATOM 1170 C C . THR A 1 151 ? -29.320 -14.178 45.498 1.00 77.88 151 THR A C 1
ATOM 1172 O O . THR A 1 151 ? -29.695 -13.716 44.425 1.00 77.88 151 THR A O 1
ATOM 1175 N N . LYS A 1 152 ? -29.642 -13.572 46.652 1.00 76.50 152 LYS A N 1
ATOM 1176 C CA . LYS A 1 152 ? -30.399 -12.300 46.703 1.00 76.50 152 LYS A CA 1
ATOM 1177 C C . LYS A 1 152 ? -29.715 -11.143 45.958 1.00 76.50 152 LYS A C 1
ATOM 1179 O O . LYS A 1 152 ? -30.400 -10.188 45.605 1.00 76.50 152 LYS A O 1
ATOM 1184 N N . ASP A 1 153 ? -28.412 -11.253 45.705 1.00 80.75 153 ASP A N 1
ATOM 1185 C CA . ASP A 1 153 ? -27.587 -10.221 45.072 1.00 80.75 153 ASP A CA 1
ATOM 1186 C C . ASP A 1 153 ? -27.534 -10.364 43.532 1.00 80.75 153 ASP A C 1
ATOM 1188 O O . ASP A 1 153 ? -26.840 -9.599 42.862 1.00 80.75 153 ASP A O 1
ATOM 1192 N N . GLU A 1 154 ? -28.246 -11.335 42.944 1.00 78.81 154 GLU A N 1
ATOM 1193 C CA . GLU A 1 154 ? -28.216 -11.633 41.501 1.00 78.81 154 GLU A CA 1
ATOM 1194 C C . GLU A 1 154 ? -28.607 -10.423 40.636 1.00 78.81 154 GLU A C 1
ATOM 1196 O O . GLU A 1 154 ? -27.938 -10.107 39.648 1.00 78.81 154 GLU A O 1
ATOM 1201 N N . GLU A 1 155 ? -29.675 -9.710 41.008 1.00 77.62 155 GLU A N 1
ATOM 1202 C CA . GLU A 1 155 ? -30.123 -8.525 40.266 1.00 77.62 155 GLU A CA 1
ATOM 1203 C C . GLU A 1 155 ? -29.115 -7.373 40.324 1.00 77.62 155 GLU A C 1
ATOM 1205 O O . GLU A 1 155 ? -29.001 -6.608 39.365 1.00 77.62 155 GLU A O 1
ATOM 1210 N N . GLU A 1 156 ? -28.393 -7.228 41.433 1.00 80.06 156 GLU A N 1
ATOM 1211 C CA . GLU A 1 156 ? -27.394 -6.176 41.611 1.00 80.06 156 GLU A CA 1
ATOM 1212 C C . GLU A 1 156 ? -26.129 -6.492 40.804 1.00 80.06 156 GLU A C 1
ATOM 1214 O O . GLU A 1 156 ? -25.625 -5.630 40.081 1.00 80.06 156 GLU A O 1
ATOM 1219 N N . ALA A 1 157 ? -25.689 -7.754 40.817 1.00 82.19 157 ALA A N 1
ATOM 1220 C CA . ALA A 1 157 ? -24.570 -8.226 40.008 1.00 82.19 157 ALA A CA 1
ATOM 1221 C C . ALA A 1 157 ? -24.851 -8.101 38.498 1.00 82.19 157 ALA A C 1
ATOM 1223 O O . ALA A 1 157 ? -23.996 -7.629 37.746 1.00 82.19 157 ALA A O 1
ATOM 1224 N N . ARG A 1 158 ? -26.073 -8.433 38.048 1.00 80.44 158 ARG A N 1
ATOM 1225 C CA . ARG A 1 158 ? -26.490 -8.233 36.647 1.00 80.44 158 ARG A CA 1
ATOM 1226 C C . ARG A 1 158 ? -26.543 -6.757 36.251 1.00 80.44 158 ARG A C 1
ATOM 1228 O O . ARG A 1 158 ? -26.115 -6.415 35.151 1.00 80.44 158 ARG A O 1
ATOM 1235 N N . ARG A 1 159 ? -27.030 -5.868 37.125 1.00 82.81 159 ARG A N 1
ATOM 1236 C CA . ARG A 1 159 ? -27.035 -4.417 36.855 1.00 82.81 159 ARG A CA 1
ATOM 1237 C C . ARG A 1 159 ? -25.620 -3.844 36.771 1.00 82.81 159 ARG A C 1
ATOM 1239 O O . ARG A 1 159 ? -25.352 -3.060 35.866 1.00 82.81 159 ARG A O 1
ATOM 1246 N N . ALA A 1 160 ? -24.716 -4.259 37.658 1.00 82.12 160 ALA A N 1
ATOM 1247 C CA . ALA A 1 160 ? -23.315 -3.838 37.625 1.00 82.12 160 ALA A CA 1
ATOM 1248 C C . ALA A 1 160 ? -22.598 -4.311 36.346 1.00 82.12 160 ALA A C 1
ATOM 1250 O O . ALA A 1 160 ? -21.864 -3.538 35.730 1.00 82.12 160 ALA A O 1
ATOM 1251 N N . TYR A 1 161 ? -22.864 -5.546 35.906 1.00 81.38 161 TYR A N 1
ATOM 1252 C CA . TYR A 1 161 ? -22.358 -6.088 34.641 1.00 81.38 161 TYR A CA 1
ATOM 1253 C C . TYR A 1 161 ? -22.843 -5.279 33.422 1.00 81.38 161 TYR A C 1
ATOM 1255 O O . TYR A 1 161 ? -22.040 -4.897 32.571 1.00 81.38 161 TYR A O 1
ATOM 1263 N N . MET A 1 162 ? -24.142 -4.960 33.362 1.00 78.19 162 MET A N 1
ATOM 1264 C CA . MET A 1 162 ? -24.735 -4.169 32.272 1.00 78.19 162 MET A CA 1
ATOM 1265 C C . MET A 1 162 ? -24.183 -2.734 32.230 1.00 78.19 162 MET A C 1
ATOM 1267 O O . MET A 1 162 ? -23.811 -2.255 31.162 1.00 78.19 162 MET A O 1
ATOM 1271 N N . ALA A 1 163 ? -24.042 -2.076 33.385 1.00 83.38 163 ALA A N 1
ATOM 1272 C CA . ALA A 1 163 ? -23.492 -0.722 33.471 1.00 83.38 163 ALA A CA 1
ATOM 1273 C C . ALA A 1 163 ? -22.020 -0.647 33.016 1.00 83.38 163 ALA A C 1
ATOM 1275 O O . ALA A 1 163 ? -21.636 0.277 32.300 1.00 83.38 163 ALA A O 1
ATOM 1276 N N . ALA A 1 164 ? -21.200 -1.644 33.373 1.00 78.56 164 ALA A N 1
ATOM 1277 C CA . ALA A 1 164 ? -19.801 -1.717 32.944 1.00 78.56 164 ALA A CA 1
ATOM 1278 C C . ALA A 1 164 ? -19.640 -1.933 31.424 1.00 78.56 164 ALA A C 1
ATOM 1280 O O . ALA A 1 164 ? -18.612 -1.552 30.857 1.00 78.56 164 ALA A O 1
ATOM 1281 N N . ARG A 1 165 ? -20.644 -2.528 30.761 1.00 74.50 165 ARG A N 1
ATOM 1282 C CA . ARG A 1 165 ? -20.702 -2.662 29.296 1.00 74.50 165 ARG A CA 1
ATOM 1283 C C . ARG A 1 165 ? -21.167 -1.388 28.598 1.00 74.50 165 ARG A C 1
ATOM 1285 O O . ARG A 1 165 ? -20.565 -1.001 27.603 1.00 74.50 165 ARG A O 1
ATOM 1292 N N . GLU A 1 166 ? -22.178 -0.703 29.126 1.00 69.31 166 GLU A N 1
ATOM 1293 C CA . GLU A 1 166 ? -22.669 0.550 28.531 1.00 69.31 166 GLU A CA 1
ATOM 1294 C C . GLU A 1 166 ? -21.595 1.654 28.512 1.00 69.31 166 GLU A C 1
ATOM 1296 O O . GLU A 1 166 ? -21.510 2.422 27.551 1.00 69.31 166 GLU A O 1
ATOM 1301 N N . GLU A 1 167 ? -20.717 1.704 29.520 1.00 61.47 167 GLU A N 1
ATOM 1302 C CA . GLU A 1 167 ? -19.594 2.651 29.559 1.00 61.47 167 GLU A CA 1
ATOM 1303 C C . GLU A 1 167 ? -18.522 2.350 28.488 1.00 61.47 167 GLU A C 1
ATOM 1305 O O . GLU A 1 167 ? -17.940 3.275 27.914 1.00 61.47 167 GLU A O 1
ATOM 1310 N N . SER A 1 168 ? -18.285 1.073 28.155 1.00 60.09 168 SER A N 1
ATOM 1311 C CA . SER A 1 168 ? -17.326 0.688 27.106 1.00 60.09 168 SER A CA 1
ATOM 1312 C C . SER A 1 168 ? -17.895 0.888 25.694 1.00 60.09 168 SER A C 1
ATOM 1314 O O . SER A 1 168 ? -17.188 1.394 24.817 1.00 60.09 168 SER A O 1
ATOM 1316 N N . ASP A 1 169 ? -19.185 0.606 25.495 1.00 55.53 169 ASP A N 1
ATOM 1317 C CA . ASP A 1 169 ? -19.883 0.792 24.220 1.00 55.53 169 ASP A CA 1
ATOM 1318 C C . ASP A 1 169 ? -20.069 2.280 23.867 1.00 55.53 169 ASP A C 1
ATOM 1320 O O . ASP A 1 169 ? -19.935 2.663 22.699 1.00 55.53 169 ASP A O 1
ATOM 1324 N N . HIS A 1 170 ? -20.306 3.161 24.850 1.00 50.91 170 HIS A N 1
ATOM 1325 C CA . HIS A 1 170 ? -20.349 4.611 24.614 1.00 50.91 170 HIS A CA 1
ATOM 1326 C C . HIS A 1 170 ? -18.964 5.235 24.375 1.00 50.91 170 HIS A C 1
ATOM 1328 O O . HIS A 1 170 ? -18.855 6.140 23.545 1.00 50.91 170 HIS A O 1
ATOM 1334 N N . ALA A 1 171 ? -17.895 4.730 24.999 1.00 51.41 171 ALA A N 1
ATOM 1335 C CA . ALA A 1 171 ? -16.526 5.166 24.703 1.00 51.41 171 ALA A CA 1
ATOM 1336 C C . ALA A 1 171 ? -16.055 4.721 23.301 1.00 51.41 171 ALA A C 1
ATOM 1338 O O . ALA A 1 171 ? -15.405 5.491 22.588 1.00 51.41 171 ALA A O 1
ATOM 1339 N N . ALA A 1 172 ? -16.439 3.517 22.862 1.00 49.97 172 ALA A N 1
ATOM 1340 C CA . ALA A 1 172 ? -16.150 3.011 21.519 1.00 49.97 172 ALA A CA 1
ATOM 1341 C C . ALA A 1 172 ? -16.906 3.785 20.419 1.00 49.97 172 ALA A C 1
ATOM 1343 O O . ALA A 1 172 ? -16.338 4.072 19.362 1.00 49.97 172 ALA A O 1
ATOM 1344 N N . LYS A 1 173 ? -18.157 4.196 20.677 1.00 47.94 173 LYS A N 1
ATOM 1345 C CA . LYS A 1 173 ? -18.959 4.991 19.728 1.00 47.94 173 LYS A CA 1
ATOM 1346 C C . LYS A 1 173 ? -18.442 6.419 19.528 1.00 47.94 173 LYS A C 1
ATOM 1348 O O . LYS A 1 173 ? -18.576 6.946 18.429 1.00 47.94 173 LYS A O 1
ATOM 1353 N N . VAL A 1 174 ? -17.853 7.033 20.558 1.00 48.50 174 VAL A N 1
ATOM 1354 C CA . VAL A 1 174 ? -17.398 8.437 20.517 1.00 48.50 174 VAL A CA 1
ATOM 1355 C C . VAL A 1 174 ? -15.969 8.587 19.967 1.00 48.50 174 VAL A C 1
ATOM 1357 O O . VAL A 1 174 ? -15.645 9.626 19.404 1.00 48.50 174 VAL A O 1
ATOM 1360 N N . VAL A 1 175 ? -15.107 7.564 20.059 1.00 49.81 175 VAL A N 1
ATOM 1361 C CA . VAL A 1 175 ? -13.690 7.686 19.640 1.00 49.81 175 VAL A CA 1
ATOM 1362 C C . VAL A 1 175 ? -13.380 7.036 18.279 1.00 49.81 175 VAL A C 1
ATOM 1364 O O . VAL A 1 175 ? -12.472 7.503 17.591 1.00 49.81 175 VAL A O 1
ATOM 1367 N N . ALA A 1 176 ? -14.132 6.023 17.827 1.00 47.69 176 ALA A N 1
ATOM 1368 C CA . ALA A 1 176 ? -13.794 5.282 16.600 1.00 47.69 176 ALA A CA 1
ATOM 1369 C C . ALA A 1 176 ? -14.510 5.757 15.314 1.00 47.69 176 ALA A C 1
ATOM 1371 O O . ALA A 1 176 ? -14.012 5.504 14.219 1.00 47.69 176 ALA A O 1
ATOM 1372 N N . GLY A 1 177 ? -15.652 6.449 15.407 1.00 46.78 177 GLY A N 1
ATOM 1373 C CA . GLY A 1 177 ? -16.482 6.767 14.232 1.00 46.78 177 GLY A CA 1
ATOM 1374 C C . GLY A 1 177 ? -16.151 8.077 13.506 1.00 46.78 177 GLY A C 1
ATOM 1375 O O . GLY A 1 177 ? -16.327 8.162 12.293 1.00 46.78 177 GLY A O 1
ATOM 1376 N N . GLU A 1 178 ? -15.665 9.093 14.225 1.00 50.72 178 GLU A N 1
ATOM 1377 C CA . GLU A 1 178 ? -15.681 10.479 13.724 1.00 50.72 178 GLU A CA 1
ATOM 1378 C C . GLU A 1 178 ? -14.335 10.953 13.141 1.00 50.72 178 GLU A C 1
ATOM 1380 O O . GLU A 1 178 ? -14.324 11.770 12.229 1.00 50.72 178 GLU A O 1
ATOM 1385 N N . LYS A 1 179 ? -13.193 10.391 13.580 1.00 53.84 179 LYS A N 1
ATOM 1386 C CA . LYS A 1 179 ? -11.847 10.794 13.103 1.00 53.84 179 LYS A CA 1
ATOM 1387 C C . LYS A 1 179 ? -11.226 9.895 12.032 1.00 53.84 179 LYS A C 1
ATOM 1389 O O . LYS A 1 179 ? -10.485 10.390 11.189 1.00 53.84 179 LYS A O 1
ATOM 1394 N N . VAL A 1 180 ? -11.487 8.584 12.056 1.00 56.41 180 VAL A N 1
ATOM 1395 C CA . VAL A 1 180 ? -10.924 7.657 11.051 1.00 56.41 180 VAL A CA 1
ATOM 1396 C C . VAL A 1 180 ? -11.690 7.767 9.732 1.00 56.41 180 VAL A C 1
ATOM 1398 O O . VAL A 1 180 ? -11.071 7.779 8.672 1.00 56.41 180 VAL A O 1
ATOM 1401 N N . SER A 1 181 ? -13.014 7.941 9.793 1.00 63.75 181 SER A N 1
ATOM 1402 C CA . SER A 1 181 ? -13.829 8.188 8.601 1.00 63.75 181 SER A CA 1
ATOM 1403 C C . SER A 1 181 ? -13.522 9.543 7.973 1.00 63.75 181 SER A C 1
ATOM 1405 O O . SER A 1 181 ? -13.344 9.586 6.766 1.00 63.75 181 SER A O 1
ATOM 1407 N N . SER A 1 182 ? -13.380 10.632 8.741 1.00 69.62 182 SER A N 1
ATOM 1408 C CA . SER A 1 182 ? -13.125 11.950 8.136 1.00 69.62 182 SER A CA 1
ATOM 1409 C C . SER A 1 182 ? -11.757 12.015 7.453 1.00 69.62 182 SER A C 1
ATOM 1411 O O . SER A 1 182 ? -11.671 12.436 6.308 1.00 69.62 182 SER A O 1
ATOM 1413 N N . ALA A 1 183 ? -10.701 11.511 8.101 1.00 75.25 183 ALA A N 1
ATOM 1414 C CA . ALA A 1 183 ? -9.354 11.531 7.534 1.00 75.25 183 ALA A CA 1
ATOM 1415 C C . ALA A 1 183 ? -9.211 10.599 6.319 1.00 75.25 183 ALA A C 1
ATOM 1417 O O . ALA A 1 183 ? -8.449 10.894 5.398 1.00 75.25 183 ALA A O 1
ATOM 1418 N N . LEU A 1 184 ? -9.930 9.470 6.303 1.00 78.69 184 LEU A N 1
ATOM 1419 C CA . LEU A 1 184 ? -9.954 8.581 5.143 1.00 78.69 184 LEU A CA 1
ATOM 1420 C C . LEU A 1 184 ? -10.785 9.174 3.999 1.00 78.69 184 LEU A C 1
ATOM 1422 O O . LEU A 1 184 ? -10.343 9.099 2.858 1.00 78.69 184 LEU A O 1
ATOM 1426 N N . ILE A 1 185 ? -11.934 9.790 4.293 1.00 81.81 185 ILE A N 1
ATOM 1427 C CA . ILE A 1 185 ? -12.782 10.469 3.302 1.00 81.81 185 ILE A CA 1
ATOM 1428 C C . ILE A 1 185 ? -12.023 11.639 2.674 1.00 81.81 185 ILE A C 1
ATOM 1430 O O . ILE A 1 185 ? -11.889 11.674 1.459 1.00 81.81 185 ILE A O 1
ATOM 1434 N N . GLU A 1 186 ? -11.399 12.508 3.473 1.00 85.69 186 GLU A N 1
ATOM 1435 C CA . GLU A 1 186 ? -10.575 13.615 2.966 1.00 85.69 186 GLU A CA 1
ATOM 1436 C C . GLU A 1 186 ? -9.404 13.120 2.104 1.00 85.69 186 GLU A C 1
ATOM 1438 O O . GLU A 1 186 ? -9.046 13.745 1.105 1.00 85.69 186 GLU A O 1
ATOM 1443 N N . ARG A 1 187 ? -8.801 11.975 2.454 1.00 85.62 187 ARG A N 1
ATOM 1444 C CA . ARG A 1 187 ? -7.723 11.378 1.656 1.00 85.62 187 ARG A CA 1
ATOM 1445 C C . ARG A 1 187 ? -8.237 10.793 0.341 1.00 85.62 187 ARG A C 1
ATOM 1447 O O . ARG A 1 187 ? -7.549 10.919 -0.669 1.00 85.62 187 ARG A O 1
ATOM 1454 N N . VAL A 1 188 ? -9.409 10.159 0.349 1.00 92.19 188 VAL A N 1
ATOM 1455 C CA . VAL A 1 188 ? -10.064 9.651 -0.864 1.00 92.19 188 VAL A CA 1
ATOM 1456 C C . VAL A 1 188 ? -10.478 10.813 -1.766 1.00 92.19 188 VAL A C 1
ATOM 1458 O O . VAL A 1 188 ? -10.155 10.778 -2.948 1.00 92.19 188 VAL A O 1
ATOM 1461 N N . ASP A 1 189 ? -11.062 11.878 -1.220 1.00 93.00 189 ASP A N 1
ATOM 1462 C CA . ASP A 1 189 ? -11.437 13.082 -1.971 1.00 93.00 189 ASP A CA 1
ATOM 1463 C C . ASP A 1 189 ? -10.208 13.775 -2.579 1.00 93.00 189 ASP A C 1
ATOM 1465 O O . ASP A 1 189 ? -10.210 14.151 -3.751 1.00 93.00 189 ASP A O 1
ATOM 1469 N N . ALA A 1 190 ? -9.104 13.867 -1.830 1.00 92.69 190 ALA A N 1
ATOM 1470 C CA . ALA A 1 190 ? -7.842 14.393 -2.350 1.00 92.69 190 ALA A CA 1
ATOM 1471 C C . ALA A 1 190 ? -7.255 13.519 -3.475 1.00 92.69 190 ALA A C 1
ATOM 1473 O O . ALA A 1 190 ? -6.671 14.042 -4.426 1.00 92.69 190 ALA A O 1
ATOM 1474 N N . MET A 1 191 ? -7.396 12.192 -3.381 1.00 91.12 191 MET A N 1
ATOM 1475 C CA . MET A 1 191 ? -6.969 11.273 -4.439 1.00 91.12 191 MET A CA 1
ATOM 1476 C C . MET A 1 191 ? -7.853 11.387 -5.685 1.00 91.12 191 MET A C 1
ATOM 1478 O O . MET A 1 191 ? -7.313 11.395 -6.789 1.00 91.12 191 MET A O 1
ATOM 1482 N N . LEU A 1 192 ? -9.172 11.519 -5.521 1.00 92.94 192 LEU A N 1
ATOM 1483 C CA . LEU A 1 192 ? -10.112 11.703 -6.629 1.00 92.94 192 LEU A CA 1
ATOM 1484 C C . LEU A 1 192 ? -9.845 13.014 -7.368 1.00 92.94 192 LEU A C 1
ATOM 1486 O O . LEU A 1 192 ? -9.641 12.985 -8.576 1.00 92.94 192 LEU A O 1
ATOM 1490 N N . HIS A 1 193 ? -9.695 14.129 -6.653 1.00 92.44 193 HIS A N 1
ATOM 1491 C CA . HIS A 1 193 ? -9.353 15.407 -7.281 1.00 92.44 193 HIS A CA 1
ATOM 1492 C C . HIS A 1 193 ? -7.996 15.397 -7.991 1.00 92.44 193 HIS A C 1
ATOM 1494 O O . HIS A 1 193 ? -7.824 16.056 -9.016 1.00 92.44 193 HIS A O 1
ATOM 1500 N N . LYS A 1 194 ? -7.009 14.655 -7.470 1.00 93.31 194 LYS A N 1
ATOM 1501 C CA . LYS A 1 194 ? -5.719 14.503 -8.153 1.00 93.31 194 LYS A CA 1
ATOM 1502 C C . LYS A 1 194 ? -5.867 13.722 -9.457 1.00 93.31 194 LYS A C 1
ATOM 1504 O O . LYS A 1 194 ? -5.266 14.114 -10.449 1.00 93.31 194 LYS A O 1
ATOM 1509 N N . LEU A 1 195 ? -6.654 12.646 -9.451 1.00 92.88 195 LEU A N 1
ATOM 1510 C CA . LEU A 1 195 ? -6.911 11.840 -10.645 1.00 92.88 195 LEU A CA 1
ATOM 1511 C C . LEU A 1 195 ? -7.735 12.605 -11.683 1.00 92.88 195 LEU A C 1
ATOM 1513 O O . LEU A 1 195 ? -7.379 12.569 -12.851 1.00 92.88 195 LEU A O 1
ATOM 1517 N N . GLU A 1 196 ? -8.770 13.338 -11.273 1.00 92.94 196 GLU A N 1
ATOM 1518 C CA . GLU A 1 196 ? -9.534 14.227 -12.161 1.00 92.94 196 GLU A CA 1
ATOM 1519 C C . GLU A 1 196 ? -8.616 15.246 -12.836 1.00 92.94 196 GLU A C 1
ATOM 1521 O O . GLU A 1 196 ? -8.621 15.370 -14.054 1.00 92.94 196 GLU A O 1
ATOM 1526 N N . LYS A 1 197 ? -7.742 15.898 -12.060 1.00 93.50 197 LYS A N 1
ATOM 1527 C CA . LYS A 1 197 ? -6.777 16.853 -12.607 1.00 93.50 197 LYS A CA 1
ATOM 1528 C C . LYS A 1 197 ? -5.778 16.203 -13.568 1.00 93.50 197 LYS A C 1
ATOM 1530 O O . LYS A 1 197 ? -5.437 16.796 -14.584 1.00 93.50 197 LYS A O 1
ATOM 1535 N N . GLU A 1 198 ? -5.278 15.011 -13.249 1.00 91.88 198 GLU A N 1
ATOM 1536 C CA . GLU A 1 198 ? -4.373 14.278 -14.142 1.00 91.88 198 GLU A CA 1
ATOM 1537 C C . GLU A 1 198 ? -5.077 13.863 -15.438 1.00 91.88 198 GLU A C 1
ATOM 1539 O O . GLU A 1 198 ? -4.455 13.924 -16.497 1.00 91.88 198 GLU A O 1
ATOM 1544 N N . ILE A 1 199 ? -6.358 13.489 -15.373 1.00 92.06 199 ILE A N 1
ATOM 1545 C CA . ILE A 1 199 ? -7.180 13.202 -16.552 1.00 92.06 199 ILE A CA 1
ATOM 1546 C C . ILE A 1 199 ? -7.376 14.475 -17.373 1.00 92.06 199 ILE A C 1
ATOM 1548 O O . ILE A 1 199 ? -7.084 14.447 -18.560 1.00 92.06 199 ILE A O 1
ATOM 1552 N N . ASP A 1 200 ? -7.740 15.600 -16.757 1.00 90.00 200 ASP A N 1
ATOM 1553 C CA . ASP A 1 200 ? -7.882 16.885 -17.452 1.00 90.00 200 ASP A CA 1
ATOM 1554 C C . ASP A 1 200 ? -6.565 17.327 -18.114 1.00 90.00 200 ASP A C 1
ATOM 1556 O O . ASP A 1 200 ? -6.553 17.787 -19.257 1.00 90.00 200 ASP A O 1
ATOM 1560 N N . ASP A 1 201 ? -5.429 17.162 -17.428 1.00 88.81 201 ASP A N 1
ATOM 1561 C CA . ASP A 1 201 ? -4.103 17.475 -17.967 1.00 88.81 201 ASP A CA 1
ATOM 1562 C C . ASP A 1 201 ? -3.736 16.532 -19.130 1.00 88.81 201 ASP A C 1
ATOM 1564 O O . ASP A 1 201 ? -3.132 16.958 -20.122 1.00 88.81 201 ASP A O 1
ATOM 1568 N N . VAL A 1 202 ? -4.082 15.243 -19.036 1.00 88.75 202 VAL A N 1
ATOM 1569 C CA . VAL A 1 202 ? -3.881 14.261 -20.111 1.00 88.75 202 VAL A CA 1
ATOM 1570 C C . VAL A 1 202 ? -4.789 14.566 -21.298 1.00 88.75 202 VAL A C 1
ATOM 1572 O O . VAL A 1 202 ? -4.282 14.619 -22.416 1.00 88.75 202 VAL A O 1
ATOM 1575 N N . ASP A 1 203 ? -6.064 14.856 -21.074 1.00 80.50 203 ASP A N 1
ATOM 1576 C CA . ASP A 1 203 ? -7.041 15.208 -22.102 1.00 80.50 203 ASP A CA 1
ATOM 1577 C C . ASP A 1 203 ? -6.675 16.525 -22.782 1.00 80.50 203 ASP A C 1
ATOM 1579 O O . ASP A 1 203 ? -6.723 16.616 -24.005 1.00 80.50 203 ASP A O 1
ATOM 1583 N N . ALA A 1 204 ? -6.187 17.523 -22.041 1.00 83.06 204 ALA A N 1
ATOM 1584 C CA . ALA A 1 204 ? -5.652 18.748 -22.624 1.00 83.06 204 ALA A CA 1
ATOM 1585 C C . ALA A 1 204 ? -4.392 18.470 -23.457 1.00 83.06 204 ALA A C 1
ATOM 1587 O O . ALA A 1 204 ? -4.226 19.016 -24.547 1.00 83.06 204 ALA A O 1
ATOM 1588 N N . ARG A 1 205 ? -3.486 17.601 -22.992 1.00 80.31 205 ARG A N 1
ATOM 1589 C CA . ARG A 1 205 ? -2.278 17.221 -23.749 1.00 80.31 205 ARG A CA 1
ATOM 1590 C C . ARG A 1 205 ? -2.585 16.369 -24.976 1.00 80.31 205 ARG A C 1
ATOM 1592 O O . ARG A 1 205 ? -1.828 16.450 -25.945 1.00 80.31 205 ARG A O 1
ATOM 1599 N N . ILE A 1 206 ? -3.614 15.527 -24.926 1.00 78.75 206 ILE A N 1
ATOM 1600 C CA . ILE A 1 206 ? -4.095 14.743 -26.065 1.00 78.75 206 ILE A CA 1
ATOM 1601 C C . ILE A 1 206 ? -4.812 15.681 -27.024 1.00 78.75 206 ILE A C 1
ATOM 1603 O O . ILE A 1 206 ? -4.414 15.736 -28.174 1.00 78.75 206 ILE A O 1
ATOM 1607 N N . GLY A 1 207 ? -5.748 16.503 -26.554 1.00 72.94 207 GLY A N 1
ATOM 1608 C CA . GLY A 1 207 ? -6.463 17.494 -27.353 1.00 72.94 207 GLY A CA 1
ATOM 1609 C C . GLY A 1 207 ? -5.534 18.489 -28.049 1.00 72.94 207 GLY A C 1
ATOM 1610 O O . GLY A 1 207 ? -5.693 18.736 -29.237 1.00 72.94 207 GLY A O 1
ATOM 1611 N N . ASN A 1 208 ? -4.500 18.992 -27.368 1.00 75.19 208 ASN A N 1
ATOM 1612 C CA . ASN A 1 208 ? -3.510 19.894 -27.972 1.00 75.19 208 ASN A CA 1
ATOM 1613 C C . ASN A 1 208 ? -2.631 19.194 -29.020 1.00 75.19 208 ASN A C 1
ATOM 1615 O O . ASN A 1 208 ? -2.263 19.806 -30.019 1.00 75.19 208 ASN A O 1
ATOM 1619 N N . ARG A 1 209 ? -2.272 17.919 -28.801 1.00 69.44 209 ARG A N 1
ATOM 1620 C CA . ARG A 1 209 ? -1.511 17.129 -29.786 1.00 69.44 209 ARG A CA 1
ATOM 1621 C C . ARG A 1 209 ? -2.375 16.680 -30.954 1.00 69.44 209 ARG A C 1
ATOM 1623 O O . ARG A 1 209 ? -1.895 16.657 -32.078 1.00 69.44 209 ARG A O 1
ATOM 1630 N N . TRP A 1 210 ? -3.635 16.375 -30.688 1.00 71.00 210 TRP A N 1
ATOM 1631 C CA . TRP A 1 210 ? -4.640 16.056 -31.683 1.00 71.00 210 TRP A CA 1
ATOM 1632 C C . TRP A 1 210 ? -4.925 17.275 -32.555 1.00 71.00 210 TRP A C 1
ATOM 1634 O O . TRP A 1 210 ? -4.868 17.159 -33.765 1.00 71.00 210 TRP A O 1
ATOM 1644 N N . GLN A 1 211 ? -5.057 18.469 -31.970 1.00 69.31 211 GLN A N 1
ATOM 1645 C CA . GLN A 1 211 ? -5.242 19.725 -32.705 1.00 69.31 211 GLN A CA 1
ATOM 1646 C C . GLN A 1 211 ? -4.063 20.079 -33.636 1.00 69.31 211 GLN A C 1
ATOM 1648 O O . GLN A 1 211 ? -4.229 20.846 -34.580 1.00 69.31 211 GLN A O 1
ATOM 1653 N N . LEU A 1 212 ? -2.863 19.541 -33.385 1.00 69.94 212 LEU A N 1
ATOM 1654 C CA . LEU A 1 212 ? -1.723 19.695 -34.295 1.00 69.94 212 LEU A CA 1
ATOM 1655 C C . LEU A 1 212 ? -1.907 18.891 -35.595 1.00 69.94 212 LEU A C 1
ATOM 1657 O O . LEU A 1 212 ? -1.294 19.238 -36.600 1.00 69.94 212 LEU A O 1
ATOM 1661 N N . LEU A 1 213 ? -2.688 17.811 -35.555 1.00 70.69 213 LEU A N 1
ATOM 1662 C CA . LEU A 1 213 ? -2.918 16.863 -36.652 1.00 70.69 213 LEU A CA 1
ATOM 1663 C C . LEU A 1 213 ? -4.309 17.021 -37.285 1.00 70.69 213 LEU A C 1
ATOM 1665 O O . LEU A 1 213 ? -4.429 16.881 -38.490 1.00 70.69 213 LEU A O 1
ATOM 1669 N N . ASP A 1 214 ? -5.328 17.330 -36.489 1.00 73.38 214 ASP A N 1
ATOM 1670 C CA . ASP A 1 214 ? -6.719 17.596 -36.871 1.00 73.38 214 ASP A CA 1
ATOM 1671 C C . ASP A 1 214 ? -7.003 19.078 -36.572 1.00 73.38 214 ASP A C 1
ATOM 1673 O O . ASP A 1 214 ? -7.304 19.475 -35.438 1.00 73.38 214 ASP A O 1
ATOM 1677 N N . SER A 1 215 ? -6.772 19.925 -37.575 1.00 72.19 215 SER A N 1
ATOM 1678 C CA . SER A 1 215 ? -6.799 21.381 -37.408 1.00 72.19 215 SER A CA 1
ATOM 1679 C C . SER A 1 215 ? -8.220 21.939 -37.438 1.00 72.19 215 SER A C 1
ATOM 1681 O O . SER A 1 215 ? -8.483 22.969 -36.805 1.00 72.19 215 SER A O 1
ATOM 1683 N N . ASP A 1 216 ? -9.131 21.282 -38.158 1.00 76.25 216 ASP A N 1
ATOM 1684 C CA . ASP A 1 216 ? -10.532 21.689 -38.271 1.00 76.25 216 ASP A CA 1
ATOM 1685 C C . ASP A 1 216 ? -11.446 21.076 -37.191 1.00 76.25 216 ASP A C 1
ATOM 1687 O O . ASP A 1 216 ? -12.572 21.552 -37.002 1.00 76.25 216 ASP A O 1
ATOM 1691 N N . ARG A 1 217 ? -10.908 20.147 -36.384 1.00 71.38 217 ARG A N 1
ATOM 1692 C CA . ARG A 1 217 ? -11.563 19.479 -35.250 1.00 71.38 217 ARG A CA 1
ATOM 1693 C C . ARG A 1 217 ? -12.772 18.653 -35.685 1.00 71.38 217 ARG A C 1
ATOM 1695 O O . ARG A 1 217 ? -13.738 18.536 -34.921 1.00 71.38 217 ARG A O 1
ATOM 1702 N N . ASP A 1 218 ? -12.742 18.101 -36.896 1.00 78.75 218 ASP A N 1
ATOM 1703 C CA . ASP A 1 218 ? -13.789 17.215 -37.405 1.00 78.75 218 ASP A CA 1
ATOM 1704 C C . ASP A 1 218 ? -13.648 15.762 -36.892 1.00 78.75 218 ASP A C 1
ATOM 1706 O O . ASP A 1 218 ? -14.553 14.939 -37.086 1.00 78.75 218 ASP A O 1
ATOM 1710 N N . GLY A 1 219 ? -12.558 15.460 -36.170 1.00 70.62 219 GLY A N 1
ATOM 1711 C CA . GLY A 1 219 ? -12.254 14.149 -35.599 1.00 70.62 219 GLY A CA 1
ATOM 1712 C C . GLY A 1 219 ? -11.580 13.189 -36.581 1.00 70.62 219 GLY A C 1
ATOM 1713 O O . GLY A 1 219 ? -11.424 12.006 -36.260 1.00 70.62 219 GLY A O 1
ATOM 1714 N N . LYS A 1 220 ? -11.197 13.654 -37.773 1.00 74.62 220 LYS A N 1
ATOM 1715 C CA . LYS A 1 220 ? -10.486 12.900 -38.807 1.00 74.62 220 LYS A CA 1
ATOM 1716 C C . LYS A 1 220 ? -9.249 13.685 -39.232 1.00 74.62 220 LYS A C 1
ATOM 1718 O O . LYS A 1 220 ? -9.243 14.900 -39.260 1.00 74.62 220 LYS A O 1
ATOM 1723 N N . VAL A 1 221 ? -8.190 12.972 -39.602 1.00 74.06 221 VAL A N 1
ATOM 1724 C CA . VAL A 1 221 ? -6.941 13.601 -40.045 1.00 74.06 221 VAL A CA 1
ATOM 1725 C C . VAL A 1 221 ? -6.810 13.424 -41.556 1.00 74.06 221 VAL A C 1
ATOM 1727 O O . VAL A 1 221 ? -6.764 12.296 -42.059 1.00 74.06 221 VAL A O 1
ATOM 1730 N N . THR A 1 222 ? -6.784 14.529 -42.302 1.00 74.12 222 THR A N 1
ATOM 1731 C CA . THR A 1 222 ? -6.639 14.503 -43.766 1.00 74.12 222 THR A CA 1
ATOM 1732 C C . THR A 1 222 ? -5.166 14.490 -44.203 1.00 74.12 222 THR A C 1
ATOM 1734 O O . THR A 1 222 ? -4.304 14.992 -43.479 1.00 74.12 222 THR A O 1
ATOM 1737 N N . PRO A 1 223 ? -4.828 13.967 -45.400 1.00 68.75 223 PRO A N 1
ATOM 1738 C CA . PRO A 1 223 ? -3.444 13.947 -45.888 1.00 68.75 223 PRO A CA 1
ATOM 1739 C C . PRO A 1 223 ? -2.802 15.337 -46.001 1.00 68.75 223 PRO A C 1
ATOM 1741 O O . PRO A 1 223 ? -1.592 15.476 -45.825 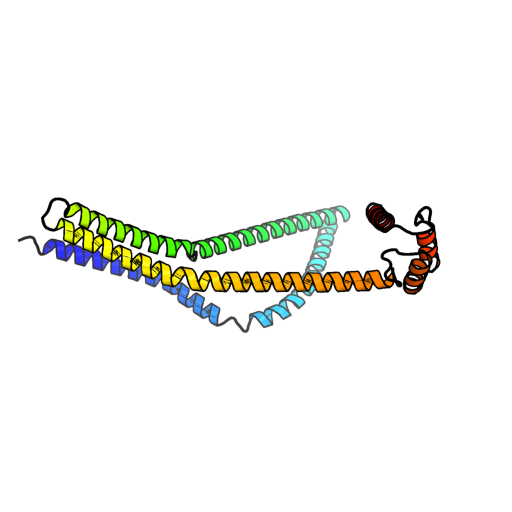1.00 68.75 223 PRO A O 1
ATOM 1744 N N . GLU A 1 224 ? -3.597 16.379 -46.264 1.00 69.75 224 GLU A N 1
ATOM 1745 C CA . GLU A 1 224 ? -3.126 17.769 -46.310 1.00 69.75 224 GLU A CA 1
ATOM 1746 C C . GLU A 1 224 ? -2.743 18.294 -44.916 1.00 69.75 224 GLU A C 1
ATOM 1748 O O . GLU A 1 224 ? -1.737 18.997 -44.766 1.00 69.75 224 GLU A O 1
ATOM 1753 N N . GLU A 1 225 ? -3.485 17.906 -43.878 1.00 74.81 225 GLU A N 1
ATOM 1754 C CA . GLU A 1 225 ? -3.161 18.234 -42.489 1.00 74.81 225 GLU A CA 1
ATOM 1755 C C . GLU A 1 225 ? -1.941 17.450 -42.007 1.00 74.81 225 GLU A C 1
ATOM 1757 O O . GLU A 1 225 ? -1.016 18.059 -41.470 1.00 74.81 225 GLU A O 1
ATOM 1762 N N . VAL A 1 226 ? -1.848 16.149 -42.325 1.00 74.06 226 VAL A N 1
ATOM 1763 C CA . VAL A 1 226 ? -0.634 15.349 -42.074 1.00 74.06 226 VAL A CA 1
ATOM 1764 C C . VAL A 1 226 ? 0.575 15.988 -42.746 1.00 74.06 226 VAL A C 1
ATOM 1766 O O . VAL A 1 226 ? 1.612 16.140 -42.108 1.00 74.06 226 VAL A O 1
ATOM 1769 N N . ALA A 1 227 ? 0.465 16.410 -44.009 1.00 68.50 227 ALA A N 1
ATOM 1770 C CA . ALA A 1 227 ? 1.559 17.065 -44.721 1.00 68.50 227 ALA A CA 1
ATOM 1771 C C . ALA A 1 227 ? 1.950 18.409 -44.081 1.00 68.50 227 ALA A C 1
ATOM 1773 O O . ALA A 1 227 ? 3.133 18.763 -44.052 1.00 68.50 227 ALA A O 1
ATOM 1774 N N . THR A 1 228 ? 0.986 19.151 -43.534 1.00 69.38 228 THR A N 1
ATOM 1775 C CA . THR A 1 228 ? 1.223 20.416 -42.824 1.00 69.38 228 THR A CA 1
ATOM 1776 C C . THR A 1 228 ? 1.957 20.183 -41.500 1.00 69.38 228 THR A C 1
ATOM 1778 O O . THR A 1 228 ? 2.984 20.823 -41.256 1.00 69.38 228 THR A O 1
ATOM 1781 N N . SER A 1 229 ? 1.525 19.212 -40.691 1.00 68.00 229 SER A N 1
ATOM 1782 C CA . SER A 1 229 ? 2.207 18.818 -39.448 1.00 68.00 229 SER A CA 1
ATOM 1783 C C . SER A 1 229 ? 3.575 18.181 -39.723 1.00 68.00 229 SER A C 1
ATOM 1785 O O . SER A 1 229 ? 4.535 18.398 -38.985 1.00 68.0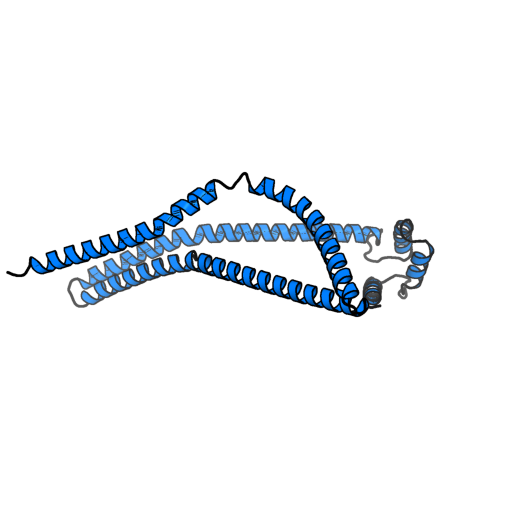0 229 SER A O 1
ATOM 1787 N N . ALA A 1 230 ? 3.716 17.440 -40.822 1.00 66.06 230 ALA A N 1
ATOM 1788 C CA . ALA A 1 230 ? 4.967 16.806 -41.219 1.00 66.06 230 ALA A CA 1
ATOM 1789 C C . ALA A 1 230 ? 5.992 17.806 -41.783 1.00 66.06 230 ALA A C 1
ATOM 1791 O O . ALA A 1 230 ? 7.196 17.658 -41.569 1.00 66.06 230 ALA A O 1
ATOM 1792 N N . ASN A 1 231 ? 5.538 18.888 -42.423 1.00 65.50 231 ASN A N 1
ATOM 1793 C CA . ASN A 1 231 ? 6.403 20.019 -42.759 1.00 65.50 231 ASN A CA 1
ATOM 1794 C C . ASN A 1 231 ? 6.947 20.725 -41.503 1.00 65.50 231 ASN A C 1
ATOM 1796 O O . ASN A 1 231 ? 8.064 21.232 -41.560 1.00 65.50 231 ASN A O 1
ATOM 1800 N N . TYR A 1 232 ? 6.227 20.698 -40.373 1.00 60.66 232 TYR A N 1
ATOM 1801 C CA . TYR A 1 232 ? 6.723 21.179 -39.072 1.00 60.66 232 TYR A CA 1
ATOM 1802 C C . TYR A 1 232 ? 7.830 20.273 -38.488 1.00 60.66 232 TYR A C 1
ATOM 1804 O O . TYR A 1 232 ? 8.708 20.741 -37.770 1.00 60.66 232 TYR A O 1
ATOM 1812 N N . LEU A 1 233 ? 7.835 18.977 -38.830 1.00 56.84 233 LEU A N 1
ATOM 1813 C CA . LEU A 1 233 ? 8.861 17.997 -38.425 1.00 56.84 233 LEU A CA 1
ATOM 1814 C C . LEU A 1 233 ? 10.105 17.981 -39.333 1.00 56.84 233 LEU A C 1
ATOM 1816 O O . LEU A 1 233 ? 11.175 17.529 -38.915 1.00 56.84 233 LEU A O 1
ATOM 1820 N N . LYS A 1 234 ? 9.985 18.517 -40.552 1.00 57.59 234 LYS A N 1
ATOM 1821 C CA . LYS A 1 234 ? 11.004 18.537 -41.619 1.00 57.59 234 LYS A CA 1
ATOM 1822 C C . LYS A 1 234 ? 12.315 19.244 -41.248 1.00 57.59 234 LYS A C 1
ATOM 1824 O O . LYS A 1 234 ? 13.330 19.025 -41.908 1.00 57.59 234 LYS A O 1
ATOM 1829 N N . ASP A 1 235 ? 12.307 20.048 -40.186 1.00 55.94 235 ASP A N 1
ATOM 1830 C CA . ASP A 1 235 ? 13.502 20.696 -39.631 1.00 55.94 235 ASP A CA 1
ATOM 1831 C C . ASP A 1 235 ? 14.343 19.752 -38.743 1.00 55.94 235 ASP A C 1
ATOM 1833 O O . ASP A 1 235 ? 15.496 20.053 -38.439 1.00 55.94 235 ASP A O 1
ATOM 1837 N N . THR A 1 236 ? 13.804 18.588 -38.356 1.00 49.53 236 THR A N 1
ATOM 1838 C CA . THR A 1 236 ? 14.484 17.581 -37.510 1.00 49.53 236 THR A CA 1
ATOM 1839 C C . THR A 1 236 ? 14.726 16.242 -38.209 1.00 49.53 236 THR A C 1
ATOM 1841 O O . THR A 1 236 ? 15.673 15.536 -37.869 1.00 49.53 236 THR A O 1
ATOM 1844 N N . THR A 1 237 ? 13.915 15.894 -39.211 1.00 52.53 237 THR A N 1
ATOM 1845 C CA . THR A 1 237 ? 14.030 14.659 -40.001 1.00 52.53 237 THR A CA 1
ATOM 1846 C C . THR A 1 237 ? 13.978 15.007 -41.489 1.00 52.53 237 THR A C 1
ATOM 1848 O O . THR A 1 237 ? 13.090 15.724 -41.943 1.00 52.53 237 THR A O 1
ATOM 1851 N N . GLY A 1 238 ? 14.993 14.575 -42.246 1.00 54.94 238 GLY A N 1
ATOM 1852 C CA . GLY A 1 238 ? 15.217 14.987 -43.637 1.00 54.94 238 GLY A CA 1
ATOM 1853 C C . GLY A 1 238 ? 14.006 14.773 -44.554 1.00 54.94 238 GLY A C 1
ATOM 1854 O O . GLY A 1 238 ? 13.212 13.854 -44.361 1.00 54.94 238 GLY A O 1
ATOM 1855 N N . LYS A 1 239 ? 13.889 15.631 -45.578 1.00 59.38 239 LYS A N 1
ATOM 1856 C CA . LYS A 1 239 ? 12.718 15.757 -46.470 1.00 59.38 239 LYS A CA 1
ATOM 1857 C C . LYS A 1 239 ? 12.253 14.440 -47.112 1.00 59.38 239 LYS A C 1
ATOM 1859 O O . LYS A 1 239 ? 11.064 14.316 -47.385 1.00 59.38 239 LYS A O 1
ATOM 1864 N N . ASP A 1 240 ? 13.168 13.497 -47.318 1.00 57.69 240 ASP A N 1
ATOM 1865 C CA . ASP A 1 240 ? 12.910 12.247 -48.038 1.00 57.69 240 ASP A CA 1
ATOM 1866 C C . ASP A 1 240 ? 12.185 11.202 -47.171 1.00 57.69 240 ASP A C 1
ATOM 1868 O O . ASP A 1 240 ? 11.247 10.565 -47.644 1.00 57.69 240 ASP A O 1
ATOM 1872 N N . GLY A 1 241 ? 12.526 11.091 -45.880 1.00 58.25 241 GLY A N 1
ATOM 1873 C CA . GLY A 1 241 ? 11.909 10.100 -44.984 1.00 58.25 241 GLY A CA 1
ATOM 1874 C C . GLY A 1 241 ? 10.446 10.409 -44.661 1.00 58.25 241 GLY A C 1
ATOM 1875 O O . GLY A 1 241 ? 9.617 9.514 -44.549 1.00 58.25 241 GLY A O 1
ATOM 1876 N N . VAL A 1 242 ? 10.097 11.695 -44.584 1.00 61.06 242 VAL A N 1
ATOM 1877 C CA . VAL A 1 242 ? 8.716 12.140 -44.349 1.00 61.06 242 VAL A CA 1
ATOM 1878 C C . VAL A 1 242 ? 7.815 11.834 -45.551 1.00 61.06 242 VAL A C 1
ATOM 1880 O O . VAL A 1 242 ? 6.662 11.444 -45.385 1.00 61.06 242 VAL A O 1
ATOM 1883 N N . GLN A 1 243 ? 8.336 11.987 -46.769 1.00 60.31 243 GLN A N 1
ATOM 1884 C CA . GLN A 1 243 ? 7.574 11.769 -47.997 1.00 60.31 243 GLN A CA 1
ATOM 1885 C C . GLN A 1 243 ? 7.361 10.275 -48.293 1.00 60.31 243 GLN A C 1
ATOM 1887 O O . GLN A 1 243 ? 6.304 9.888 -48.797 1.00 60.31 243 GLN A O 1
ATOM 1892 N N . GLU A 1 244 ? 8.331 9.435 -47.925 1.00 64.19 244 GLU A N 1
ATOM 1893 C CA . GLU A 1 244 ? 8.204 7.976 -47.949 1.00 64.19 244 GLU A CA 1
ATOM 1894 C C . GLU A 1 244 ? 7.159 7.484 -46.938 1.00 64.19 244 GLU A C 1
ATOM 1896 O O . GLU A 1 244 ? 6.293 6.688 -47.293 1.00 64.19 244 GLU A O 1
ATOM 1901 N N . LEU A 1 245 ? 7.162 8.025 -45.713 1.00 63.78 245 LEU A N 1
ATOM 1902 C CA . LEU A 1 245 ? 6.156 7.697 -44.699 1.00 63.78 245 LEU A CA 1
ATOM 1903 C C . LEU A 1 245 ? 4.744 8.061 -45.160 1.00 63.78 245 LEU A C 1
ATOM 1905 O O . LEU A 1 245 ? 3.867 7.211 -45.093 1.00 63.78 245 LEU A O 1
ATOM 1909 N N . ILE A 1 246 ? 4.533 9.265 -45.701 1.00 65.19 246 ILE A N 1
ATOM 1910 C CA . ILE A 1 246 ? 3.218 9.687 -46.220 1.00 65.19 246 ILE A CA 1
ATOM 1911 C C . ILE A 1 246 ? 2.734 8.754 -47.341 1.00 65.19 246 ILE A C 1
ATOM 1913 O O . ILE A 1 246 ? 1.560 8.406 -47.374 1.00 65.19 246 ILE A O 1
ATOM 1917 N N . SER A 1 247 ? 3.632 8.303 -48.221 1.00 66.25 247 SER A N 1
ATOM 1918 C CA . SER A 1 247 ? 3.280 7.402 -49.331 1.00 66.25 247 SER A CA 1
ATOM 1919 C C . SER A 1 247 ? 2.945 5.974 -48.877 1.00 66.25 247 SER A C 1
ATOM 1921 O O . SER A 1 247 ? 2.274 5.244 -49.602 1.00 66.25 247 SER A O 1
ATOM 1923 N N . ASN A 1 248 ? 3.418 5.573 -47.692 1.00 64.38 248 ASN A N 1
ATOM 1924 C CA . ASN A 1 248 ? 3.175 4.254 -47.103 1.00 64.38 248 ASN A CA 1
ATOM 1925 C C . ASN A 1 248 ? 1.913 4.207 -46.226 1.00 64.38 248 ASN A C 1
ATOM 1927 O O . ASN A 1 248 ? 1.491 3.120 -45.824 1.00 64.38 248 ASN A O 1
ATOM 1931 N N . LEU A 1 249 ? 1.300 5.354 -45.921 1.00 65.31 249 LEU A N 1
ATOM 1932 C CA . LEU A 1 249 ? 0.038 5.405 -45.188 1.00 65.31 249 LEU A CA 1
ATOM 1933 C C . LEU A 1 249 ? -1.107 5.021 -46.129 1.00 65.31 249 LEU A C 1
ATOM 1935 O O . LEU A 1 249 ? -1.349 5.676 -47.138 1.00 65.31 249 LEU A O 1
ATOM 1939 N N . SER A 1 250 ? -1.804 3.928 -45.808 1.00 59.84 250 SER A N 1
ATOM 1940 C CA . SER A 1 250 ? -2.945 3.465 -46.599 1.00 59.84 250 SER A CA 1
ATOM 1941 C C . SER A 1 250 ? -4.127 4.413 -46.417 1.00 59.84 250 SER A C 1
ATOM 1943 O O . SER A 1 250 ? -4.671 4.532 -45.319 1.00 59.84 250 SER A O 1
ATOM 1945 N N . GLU A 1 251 ? -4.553 5.035 -47.510 1.00 65.62 251 GLU A N 1
ATOM 1946 C CA . GLU A 1 251 ? -5.772 5.837 -47.563 1.00 65.62 251 GLU A CA 1
ATOM 1947 C C . GLU A 1 251 ? -7.016 4.933 -47.632 1.00 65.62 251 GLU A C 1
ATOM 1949 O O . GLU A 1 251 ? -7.003 3.856 -48.241 1.00 65.62 251 GLU A O 1
ATOM 1954 N N . ASP A 1 252 ? -8.105 5.359 -46.995 1.00 61.09 252 ASP A N 1
ATOM 1955 C CA . ASP A 1 252 ? -9.422 4.759 -47.183 1.00 61.09 252 ASP A CA 1
ATOM 1956 C C . ASP A 1 252 ? -10.019 5.129 -48.559 1.00 61.09 252 ASP A C 1
ATOM 1958 O O . ASP A 1 252 ? -9.419 5.827 -49.378 1.00 61.09 252 ASP A O 1
ATOM 1962 N N . LYS A 1 253 ? -11.238 4.659 -48.851 1.00 61.16 253 LYS A N 1
ATOM 1963 C CA . LYS A 1 253 ? -11.916 4.930 -50.137 1.00 61.16 253 LYS A CA 1
ATOM 1964 C C . LYS A 1 253 ? -12.205 6.419 -50.380 1.00 61.16 253 LYS A C 1
ATOM 1966 O O . LYS A 1 253 ? -12.625 6.775 -51.480 1.00 61.16 253 LYS A O 1
ATOM 1971 N N . GLU A 1 254 ? -12.013 7.256 -49.368 1.00 60.47 254 GLU A N 1
ATOM 1972 C CA . GLU A 1 254 ? -12.270 8.690 -49.360 1.00 60.47 254 GLU A CA 1
ATOM 1973 C C . GLU A 1 254 ? -10.968 9.512 -49.299 1.00 60.47 254 GLU A C 1
ATOM 1975 O O . GLU A 1 254 ? -11.038 10.740 -49.235 1.00 60.47 254 GLU A O 1
ATOM 1980 N N . GLY A 1 255 ? -9.795 8.868 -49.375 1.00 62.66 255 GLY A N 1
ATOM 1981 C CA . GLY A 1 255 ? -8.498 9.547 -49.353 1.00 62.66 255 GLY A CA 1
ATOM 1982 C C . GLY A 1 255 ? -8.071 9.997 -47.954 1.00 62.66 255 GLY A C 1
ATOM 1983 O O . GLY A 1 255 ? -7.305 10.947 -47.830 1.00 62.66 255 GLY A O 1
ATOM 1984 N N . LYS A 1 256 ? -8.610 9.396 -46.884 1.00 64.12 256 LYS A N 1
ATOM 1985 C CA . LYS A 1 256 ? -8.319 9.768 -45.490 1.00 64.12 256 LYS A CA 1
ATOM 1986 C C . LYS A 1 256 ? -7.542 8.665 -44.773 1.00 64.12 256 LYS A C 1
ATOM 1988 O O . LYS A 1 256 ? -7.675 7.485 -45.092 1.00 64.12 256 LYS A O 1
ATOM 1993 N N . ILE A 1 257 ? -6.718 9.048 -43.797 1.00 68.88 257 ILE A N 1
ATOM 1994 C CA . ILE A 1 257 ? -5.862 8.116 -43.050 1.00 68.88 257 ILE A CA 1
ATOM 1995 C C . ILE A 1 257 ? -6.549 7.776 -41.725 1.00 68.88 257 ILE A C 1
ATOM 1997 O O . ILE A 1 257 ? -6.836 8.655 -40.912 1.00 68.88 257 ILE A O 1
ATOM 2001 N N . LEU A 1 258 ? -6.819 6.490 -41.498 1.00 64.06 258 LEU A N 1
ATOM 2002 C CA . LEU A 1 258 ? -7.413 6.009 -40.251 1.00 64.06 258 LEU A CA 1
ATOM 2003 C C . LEU A 1 258 ? -6.344 5.872 -39.158 1.00 64.06 258 LEU A C 1
ATOM 2005 O O . LEU A 1 258 ? -5.275 5.307 -39.384 1.00 64.06 258 LEU A O 1
ATOM 2009 N N . VAL A 1 259 ? -6.660 6.339 -37.948 1.00 61.44 259 VAL A N 1
ATOM 2010 C CA . VAL A 1 259 ? -5.748 6.314 -36.785 1.00 61.44 259 VAL A CA 1
ATOM 2011 C C . VAL A 1 259 ? -5.292 4.896 -36.438 1.00 61.44 259 VAL A C 1
ATOM 2013 O O . VAL A 1 259 ? -4.141 4.700 -36.062 1.00 61.44 259 VAL A O 1
ATOM 2016 N N . GLU A 1 260 ? -6.164 3.902 -36.612 1.00 63.03 260 GLU A N 1
ATOM 2017 C CA . GLU A 1 260 ? -5.849 2.486 -36.377 1.00 63.03 260 GLU A CA 1
ATOM 2018 C C . GLU A 1 260 ? -4.660 2.018 -37.236 1.00 63.03 260 GLU A C 1
ATOM 2020 O O . GLU A 1 260 ? -3.756 1.359 -36.731 1.00 63.03 260 GLU A O 1
ATOM 2025 N N . VAL A 1 261 ? -4.582 2.464 -38.495 1.00 62.75 261 VAL A N 1
ATOM 2026 C CA . VAL A 1 261 ? -3.490 2.116 -39.423 1.00 62.75 261 VAL A CA 1
ATOM 2027 C C . VAL A 1 261 ? -2.161 2.741 -38.985 1.00 62.75 261 VAL A C 1
ATOM 2029 O O . VAL A 1 261 ? -1.105 2.117 -39.102 1.00 62.75 261 VAL A O 1
ATOM 2032 N N . LEU A 1 262 ? -2.200 3.961 -38.438 1.00 64.25 262 LEU A N 1
ATOM 2033 C CA . LEU A 1 262 ? -1.016 4.627 -37.890 1.00 64.25 262 LEU A CA 1
ATOM 2034 C C . LEU A 1 262 ? -0.491 3.898 -36.650 1.00 64.25 262 LEU A C 1
ATOM 2036 O O . LEU A 1 262 ? 0.710 3.648 -36.552 1.00 64.25 262 LEU A O 1
ATOM 2040 N N . VAL A 1 263 ? -1.382 3.518 -35.735 1.00 64.38 263 VAL A N 1
ATOM 2041 C CA . VAL A 1 263 ? -1.026 2.787 -34.513 1.00 64.38 263 VAL A CA 1
ATOM 2042 C C . VAL A 1 263 ? -0.404 1.425 -34.848 1.00 64.38 263 VAL A C 1
ATOM 2044 O O . VAL A 1 263 ? 0.661 1.103 -34.320 1.00 64.38 263 VAL A O 1
ATOM 2047 N N . ASP A 1 264 ? -0.987 0.673 -35.784 1.00 66.81 264 ASP A N 1
ATOM 2048 C CA . ASP A 1 264 ? -0.464 -0.634 -36.206 1.00 66.81 264 ASP A CA 1
ATOM 2049 C C . ASP A 1 264 ? 0.930 -0.532 -36.853 1.00 66.81 264 ASP A C 1
ATOM 2051 O O . ASP A 1 264 ? 1.804 -1.365 -36.599 1.00 66.81 264 ASP A O 1
ATOM 2055 N N . SER A 1 265 ? 1.178 0.517 -37.648 1.00 62.94 265 SER A N 1
ATOM 2056 C CA . SER A 1 265 ? 2.483 0.743 -38.289 1.00 62.94 265 SER A CA 1
ATOM 2057 C C . SER A 1 265 ? 3.609 1.049 -37.290 1.00 62.94 265 SER A C 1
ATOM 2059 O O . SER A 1 265 ? 4.748 0.623 -37.490 1.00 62.94 265 SER A O 1
ATOM 2061 N N . ILE A 1 266 ? 3.291 1.725 -36.180 1.00 60.72 266 ILE A N 1
ATOM 2062 C CA . ILE A 1 266 ? 4.256 2.042 -35.120 1.00 60.72 266 ILE A CA 1
ATOM 2063 C C . ILE A 1 266 ? 4.645 0.764 -34.369 1.00 60.72 266 ILE A C 1
ATOM 2065 O O . ILE A 1 266 ? 5.836 0.494 -34.212 1.00 60.72 266 ILE A O 1
ATOM 2069 N N . TYR A 1 267 ? 3.675 -0.078 -33.999 1.00 56.62 267 TYR A N 1
ATOM 2070 C CA . TYR A 1 267 ? 3.954 -1.358 -33.333 1.00 56.62 267 TYR A CA 1
ATOM 2071 C C . TYR A 1 267 ? 4.705 -2.356 -34.230 1.00 56.62 267 TYR A C 1
ATOM 2073 O O . TYR A 1 267 ? 5.523 -3.137 -33.739 1.00 56.62 267 TYR A O 1
ATOM 2081 N N . ALA A 1 268 ? 4.494 -2.307 -35.549 1.00 56.03 268 ALA A N 1
ATOM 2082 C CA . ALA A 1 268 ? 5.268 -3.102 -36.501 1.00 56.03 268 ALA A CA 1
ATOM 2083 C C . ALA A 1 268 ? 6.748 -2.673 -36.572 1.00 56.03 268 ALA A C 1
ATOM 2085 O O . ALA A 1 268 ? 7.617 -3.516 -36.780 1.00 56.03 268 ALA A O 1
ATOM 2086 N N . SER A 1 269 ? 7.054 -1.387 -36.360 1.00 51.31 269 SER A N 1
ATOM 2087 C CA . SER A 1 269 ? 8.432 -0.869 -36.385 1.00 51.31 269 SER A CA 1
ATOM 2088 C C . SER A 1 269 ? 9.248 -1.179 -35.122 1.00 51.31 269 SER A C 1
ATOM 2090 O O . SER A 1 269 ? 10.472 -1.151 -35.163 1.00 51.31 269 SER A O 1
ATOM 2092 N N . GLU A 1 270 ? 8.585 -1.514 -34.011 1.00 45.91 270 GLU A N 1
ATOM 2093 C CA . GLU A 1 270 ? 9.219 -1.795 -32.712 1.00 45.91 270 GLU A CA 1
ATOM 2094 C C . GLU A 1 270 ? 9.631 -3.276 -32.552 1.00 45.91 270 GLU A C 1
ATOM 2096 O O . GLU A 1 270 ? 10.277 -3.654 -31.576 1.00 45.91 270 GLU A O 1
ATOM 2101 N N . THR A 1 271 ? 9.269 -4.127 -33.521 1.00 45.09 271 THR A N 1
ATOM 2102 C CA . THR A 1 271 ? 9.571 -5.572 -33.542 1.00 45.09 271 THR A CA 1
ATOM 2103 C C . THR A 1 271 ? 10.558 -5.991 -34.641 1.00 45.09 271 THR A C 1
ATOM 2105 O O . THR A 1 271 ? 10.783 -7.191 -34.823 1.00 45.09 271 THR A O 1
ATOM 2108 N N . ALA A 1 272 ? 11.171 -5.026 -35.338 1.00 38.66 272 ALA A N 1
ATOM 2109 C CA . ALA A 1 272 ? 12.179 -5.236 -36.383 1.00 38.66 272 ALA A CA 1
ATOM 2110 C C . ALA A 1 272 ? 13.597 -4.864 -35.920 1.00 38.66 272 ALA A C 1
ATOM 2112 O O . ALA A 1 272 ? 13.749 -3.841 -35.217 1.00 38.66 272 ALA A O 1
#

Organism: Zizania palustris (NCBI:txid103762)